Protein AF-A0A2I0PID1-F1 (afdb_monomer)

pLDDT: mean 77.81, std 22.77, range [26.8, 98.69]

Mean predicted aligned error: 14.33 Å

Nearest PDB structures (foldseek):
  3afg-assembly2_B  TM=6.123E-01  e=9.118E-02  Thermococcus kodakarensis
  2qfe-assembly1_A  TM=7.265E-01  e=3.211E-01  Homo sapiens
  8x8h-assembly4_D  TM=6.183E-01  e=1.233E-01  Lachnoclostridium phytofermentans ISDg
  3afg-assembly1_A  TM=5.762E-01  e=2.257E-01  Thermococcus kodakarensis
  1c28-assembly1_B  TM=4.460E-01  e=1.454E+00  Mus musculus

Foldseek 3Di:
DDDDDQDQDPPDPDDDDDDDDDDDDDDDDDDDDDDDDDDDDDDDDDDDDDDDPDPPPDPPDDAAFDWQDKAWQVRFKDKGQDAFAKKKKKKWFAAFKKKKKWKAQVPRDIDIAIATEHHTDIAMAMAGDHHGHIMMIGMHIPGTMMIIITHHHPFDEDEPFDKDKDWAFHKTTKYWDAFFKKKKFWPDAAQQAWFKFKAARSRHFQADPVRHGQGQPRHRHGRDRIDMTGRHHTHMIMITTHHRHPGDMIIMTIHHDDDDDPDPDPDPPDPDDDPDDDD

Solvent-accessible surface area (backbone atoms only — not comparable to full-atom values): 16883 Å² total; per-residue (Å²): 133,91,80,86,79,91,70,71,68,82,85,72,92,73,95,75,83,94,80,92,81,90,84,84,90,87,87,84,88,89,82,91,79,85,90,79,92,77,82,84,83,83,83,82,82,84,83,90,74,84,77,76,88,70,78,80,74,71,81,74,77,79,60,70,47,40,77,74,47,78,36,27,71,91,43,35,64,48,79,44,83,43,60,57,22,41,37,35,39,38,36,37,34,65,43,56,29,57,34,40,40,39,40,28,53,88,67,67,50,65,49,76,49,72,42,36,31,76,33,67,39,71,36,29,48,80,43,40,46,84,56,66,44,60,31,41,40,38,49,49,56,82,47,58,38,39,35,38,36,23,38,55,58,86,61,71,72,45,60,76,64,38,79,48,72,49,40,23,32,35,57,51,68,36,28,53,47,63,52,44,60,29,39,42,35,41,80,57,49,27,82,78,17,34,35,54,40,49,24,37,59,52,31,44,74,36,53,44,101,84,73,45,77,51,46,69,76,49,31,40,81,30,77,58,48,58,41,78,41,72,36,85,60,62,46,48,26,29,41,41,31,51,32,82,44,25,78,37,76,50,47,37,37,41,34,72,59,80,81,79,72,81,78,67,86,71,82,81,79,77,78,74,78,80,81,75,81,85,129

Sequence (279 aa):
MRNRIDRVFPFHANTVGMKCAYGILLLVVFLLACGCTGTPPEMPASVQTMPDIAATVSPAVPATGAVLAELSDVRPNATLALQPGTVLVSFRAEDAQKMTFGFTNGGDYAEMSEIEVTGPYAGTLAFGPPDAGGYQLNITGSGRWTATAALPDAAAHLAVPVNLSGSGTAVSPVFALEAGEYIFARNETGLSSPLYELRFANGSYLMDANNTCVQPCLGMDSAHSFTFIEIPESGEYFLSVLPRSSPHPWNVTISAVPVILPLGPGPVILQTPLVQPDT

Radius of gyration: 28.13 Å; Cα contacts (8 Å, |Δi|>4): 555; chains: 1; bounding box: 59×79×113 Å

Structure (mmCIF, N/CA/C/O backbone):
data_AF-A0A2I0PID1-F1
#
_entry.id   AF-A0A2I0PID1-F1
#
loop_
_atom_site.group_PDB
_atom_site.id
_atom_site.type_symbol
_atom_site.label_atom_id
_atom_site.label_alt_id
_atom_site.label_comp_id
_atom_site.label_asym_id
_atom_site.label_entity_id
_atom_site.label_seq_id
_atom_site.pdbx_PDB_ins_code
_atom_site.Cartn_x
_atom_site.Cartn_y
_atom_site.Cartn_z
_atom_site.occupancy
_atom_site.B_iso_or_equiv
_atom_site.auth_seq_id
_atom_site.auth_comp_id
_atom_site.auth_asym_id
_atom_site.auth_atom_id
_atom_site.pdbx_PDB_model_num
ATOM 1 N N . MET A 1 1 ? -26.370 -21.043 -3.704 1.00 32.16 1 MET A N 1
ATOM 2 C CA . MET A 1 1 ? -26.542 -20.656 -5.121 1.00 32.16 1 MET A CA 1
ATOM 3 C C . MET A 1 1 ? -25.901 -19.295 -5.308 1.00 32.16 1 MET A C 1
ATOM 5 O O . MET A 1 1 ? -26.213 -18.386 -4.557 1.00 32.16 1 MET A O 1
ATOM 9 N N . ARG A 1 2 ? -24.937 -19.248 -6.232 1.00 37.12 2 ARG A N 1
ATOM 10 C CA . ARG A 1 2 ? -24.194 -18.086 -6.737 1.00 37.12 2 ARG A CA 1
ATOM 11 C C . ARG A 1 2 ? -25.028 -16.804 -6.812 1.00 37.12 2 ARG A C 1
ATOM 13 O O . ARG A 1 2 ? -26.057 -16.822 -7.470 1.00 37.12 2 ARG A O 1
ATOM 20 N N . ASN A 1 3 ? -24.487 -15.708 -6.287 1.00 27.89 3 ASN A N 1
ATOM 21 C CA . ASN A 1 3 ? -24.606 -14.397 -6.918 1.00 27.89 3 ASN A CA 1
ATOM 22 C C . ASN A 1 3 ? -23.212 -13.765 -6.959 1.00 27.89 3 ASN A C 1
ATOM 24 O O . ASN A 1 3 ? -22.693 -13.311 -5.945 1.00 27.89 3 ASN A O 1
ATOM 28 N N . ARG A 1 4 ? -22.606 -13.824 -8.151 1.00 37.97 4 ARG A N 1
ATOM 29 C CA . ARG A 1 4 ? -21.505 -12.954 -8.566 1.00 37.97 4 ARG A CA 1
ATOM 30 C C . ARG A 1 4 ? -22.025 -11.522 -8.592 1.00 37.97 4 ARG A C 1
ATOM 32 O O . ARG A 1 4 ? -23.115 -11.294 -9.114 1.00 37.97 4 ARG A O 1
ATOM 39 N N . ILE A 1 5 ? -21.234 -10.585 -8.093 1.00 31.62 5 ILE A N 1
ATOM 40 C CA . ILE A 1 5 ? -21.372 -9.176 -8.445 1.00 31.62 5 ILE A CA 1
ATOM 41 C C . ILE A 1 5 ? -20.011 -8.745 -8.979 1.00 31.62 5 ILE A C 1
ATOM 43 O O . ILE A 1 5 ? -19.080 -8.507 -8.217 1.00 31.62 5 ILE A O 1
ATOM 47 N N . ASP A 1 6 ? -19.929 -8.703 -10.305 1.00 33.88 6 ASP A N 1
ATOM 48 C CA . ASP A 1 6 ? -18.858 -8.075 -11.066 1.00 33.88 6 ASP A CA 1
ATOM 49 C C . ASP A 1 6 ? -18.894 -6.567 -10.775 1.00 33.88 6 ASP A C 1
ATOM 51 O O . ASP A 1 6 ? -19.919 -5.917 -11.012 1.00 33.88 6 ASP A O 1
ATOM 55 N N . ARG A 1 7 ? -17.808 -5.989 -10.249 1.00 34.56 7 ARG A N 1
ATOM 56 C CA . ARG A 1 7 ? -17.610 -4.532 -10.247 1.00 34.56 7 ARG A CA 1
ATOM 57 C C . ARG A 1 7 ? -16.151 -4.178 -10.489 1.00 34.56 7 ARG A C 1
ATOM 59 O O . ARG A 1 7 ? -15.302 -4.320 -9.620 1.00 34.56 7 ARG A O 1
ATOM 66 N N . VAL A 1 8 ? -15.929 -3.636 -11.680 1.00 31.09 8 VAL A N 1
ATOM 67 C CA . VAL A 1 8 ? -14.803 -2.775 -12.034 1.00 31.09 8 VAL A CA 1
ATOM 68 C C . VAL A 1 8 ? -14.784 -1.588 -11.063 1.00 31.09 8 VAL A C 1
ATOM 70 O O . VAL A 1 8 ? -15.766 -0.846 -10.983 1.00 31.09 8 VAL A O 1
ATOM 73 N N . PHE A 1 9 ? -13.686 -1.400 -10.329 1.00 36.62 9 PHE A N 1
ATOM 74 C CA . PHE A 1 9 ? -13.464 -0.220 -9.490 1.00 36.62 9 PHE A CA 1
ATOM 75 C C . PHE A 1 9 ? -12.569 0.782 -10.231 1.00 36.62 9 PHE A C 1
ATOM 77 O O . PHE A 1 9 ? -11.361 0.574 -10.311 1.00 36.62 9 PHE A O 1
ATOM 84 N N . PRO A 1 10 ? -13.103 1.894 -10.762 1.00 31.70 10 PRO A N 1
ATOM 85 C CA . PRO A 1 10 ? -12.266 3.006 -11.173 1.00 31.70 10 PRO A CA 1
ATOM 86 C C . PRO A 1 10 ? -11.964 3.874 -9.946 1.00 31.70 10 PRO A C 1
ATOM 88 O O . PRO A 1 10 ? -12.753 4.748 -9.589 1.00 31.70 10 PRO A O 1
ATOM 91 N N . PHE A 1 11 ? -10.808 3.680 -9.311 1.00 36.31 11 PHE A N 1
ATOM 92 C CA . PHE A 1 11 ? -10.245 4.711 -8.436 1.00 36.31 11 PHE A CA 1
ATOM 93 C C . PHE A 1 11 ? -9.579 5.771 -9.322 1.00 36.31 11 PHE A C 1
ATOM 95 O O . PHE A 1 11 ? -8.402 5.703 -9.658 1.00 36.31 11 PHE A O 1
ATOM 102 N N . HIS A 1 12 ? -10.371 6.742 -9.779 1.00 30.92 12 HIS A N 1
ATOM 103 C CA . HIS A 1 12 ? -9.839 8.019 -10.245 1.00 30.92 12 HIS A CA 1
ATOM 104 C C . HIS A 1 12 ? -9.644 8.910 -9.019 1.00 30.92 12 HIS A C 1
ATOM 106 O O . HIS A 1 12 ? -10.595 9.506 -8.515 1.00 30.92 12 HIS A O 1
ATOM 112 N N . ALA A 1 13 ? -8.405 9.036 -8.553 1.00 34.59 13 ALA A N 1
ATOM 113 C CA . ALA A 1 13 ? -8.020 10.176 -7.739 1.00 34.59 13 ALA A CA 1
ATOM 114 C C . ALA A 1 13 ? -7.984 11.413 -8.649 1.00 34.59 13 ALA A C 1
ATOM 116 O O . ALA A 1 13 ? -6.983 11.668 -9.307 1.00 34.59 13 ALA A O 1
ATOM 117 N N . ASN A 1 14 ? -9.103 12.136 -8.746 1.00 29.38 14 ASN A N 1
ATOM 118 C CA . ASN A 1 14 ? -9.133 13.555 -9.107 1.00 29.38 14 ASN A CA 1
ATOM 119 C C . ASN A 1 14 ? -10.472 14.179 -8.690 1.00 29.38 14 ASN A C 1
ATOM 121 O O . ASN A 1 14 ? -11.516 13.978 -9.308 1.00 29.38 14 ASN A O 1
ATOM 125 N N . THR A 1 15 ? -10.420 14.963 -7.620 1.00 30.95 15 THR A N 1
ATOM 126 C CA . THR A 1 15 ? -11.522 15.745 -7.064 1.00 30.95 15 THR A CA 1
ATOM 127 C C . THR A 1 15 ? -11.709 17.030 -7.873 1.00 30.95 15 THR A C 1
ATOM 129 O O . THR A 1 15 ? -11.007 18.000 -7.624 1.00 30.95 15 THR A O 1
ATOM 132 N N . VAL A 1 16 ? -12.682 17.082 -8.793 1.00 33.09 16 VAL A N 1
ATOM 133 C CA . VAL A 1 16 ? -13.420 18.319 -9.134 1.00 33.09 16 VAL A CA 1
ATOM 134 C C . VAL A 1 16 ? -14.845 17.967 -9.597 1.00 33.09 16 VAL A C 1
ATOM 136 O O . VAL A 1 16 ? -15.035 17.397 -10.662 1.00 33.09 16 VAL A O 1
ATOM 139 N N . GLY A 1 17 ? -15.854 18.393 -8.828 1.00 26.80 17 GLY A N 1
ATOM 140 C CA . GLY A 1 17 ? -17.098 18.962 -9.372 1.00 26.80 17 GLY A CA 1
ATOM 141 C C . GLY A 1 17 ? -18.178 18.037 -9.956 1.00 26.80 17 GLY A C 1
ATOM 142 O O . GLY A 1 17 ? -18.249 17.794 -11.153 1.00 26.80 17 GLY A O 1
ATOM 143 N N . MET A 1 18 ? -19.140 17.691 -9.102 1.00 32.75 18 MET A N 1
ATOM 144 C CA . MET A 1 18 ? -20.504 17.232 -9.399 1.00 32.75 18 MET A CA 1
ATOM 145 C C . MET A 1 18 ? -21.215 17.993 -10.546 1.00 32.75 18 MET A C 1
ATOM 147 O O . MET A 1 18 ? -21.371 19.211 -10.450 1.00 32.75 18 MET A O 1
ATOM 151 N N . LYS A 1 19 ? -21.746 17.269 -11.555 1.00 27.86 19 LYS A N 1
ATOM 152 C CA . LYS A 1 19 ? -23.075 17.481 -12.191 1.00 27.86 19 LYS A CA 1
ATOM 153 C C . LYS A 1 19 ? -23.417 16.412 -13.249 1.00 27.86 19 LYS A C 1
ATOM 155 O O . LYS A 1 19 ? -22.689 16.200 -14.209 1.00 27.86 19 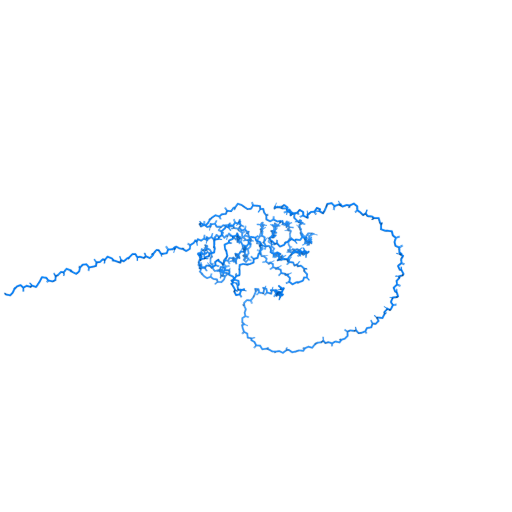LYS A O 1
ATOM 160 N N . CYS A 1 20 ? -24.582 15.792 -13.062 1.00 28.25 20 CYS A N 1
ATOM 161 C CA . CYS A 1 20 ? -25.295 14.939 -14.015 1.00 28.25 20 CYS A CA 1
ATOM 162 C C . CYS A 1 20 ? -25.722 15.705 -15.284 1.00 28.25 20 CYS A C 1
ATOM 164 O O . CYS A 1 20 ? -26.305 16.777 -15.138 1.00 28.25 20 CYS A O 1
ATOM 166 N N . ALA A 1 21 ? -25.547 15.111 -16.478 1.00 32.72 21 ALA A N 1
ATOM 167 C CA . ALA A 1 21 ? -26.532 15.077 -17.581 1.00 32.72 21 ALA A CA 1
ATOM 168 C C . ALA A 1 21 ? -25.996 14.356 -18.849 1.00 32.72 21 ALA A C 1
ATOM 170 O O . ALA A 1 21 ? -25.020 14.788 -19.444 1.00 32.72 21 ALA A O 1
ATOM 171 N N . TYR A 1 22 ? -26.689 13.271 -19.227 1.00 30.23 22 TYR A N 1
ATOM 172 C CA . TYR A 1 22 ? -27.108 12.797 -20.567 1.00 30.23 22 TYR A CA 1
ATOM 173 C C . TYR A 1 22 ? -26.336 13.106 -21.877 1.00 30.23 22 TYR A C 1
ATOM 175 O O . TYR A 1 22 ? -26.103 14.259 -22.222 1.00 30.23 22 TYR A O 1
ATOM 183 N N . GLY A 1 23 ? -26.224 12.057 -22.720 1.00 28.72 23 GLY A N 1
ATOM 184 C CA . GLY A 1 23 ? -26.192 12.117 -24.202 1.00 28.72 23 GLY A CA 1
ATOM 185 C C . GLY A 1 23 ? -25.205 11.117 -24.844 1.00 28.72 23 GLY A C 1
ATOM 186 O O . GLY A 1 23 ? -24.020 11.404 -24.870 1.00 28.72 23 GLY A O 1
ATOM 187 N N . ILE A 1 24 ? -25.567 9.857 -25.146 1.00 36.94 24 ILE A N 1
ATOM 188 C CA . ILE A 1 24 ? -26.250 9.313 -26.356 1.00 36.94 24 ILE A CA 1
ATOM 189 C C . ILE A 1 24 ? -25.345 9.130 -27.607 1.00 36.94 24 ILE A C 1
ATOM 191 O O . ILE A 1 24 ? -24.869 10.117 -28.151 1.00 36.94 24 ILE A O 1
ATOM 195 N N . LEU A 1 25 ? -25.308 7.869 -28.110 1.00 30.44 25 LEU A N 1
ATOM 196 C CA . LEU A 1 25 ? -25.001 7.378 -29.488 1.00 30.44 25 LEU A CA 1
ATOM 197 C C . LEU A 1 25 ? -23.563 7.629 -30.013 1.00 30.44 25 LEU A C 1
ATOM 199 O O . LEU A 1 25 ? -22.985 8.664 -29.751 1.00 30.44 25 LEU A O 1
ATOM 203 N N . LEU A 1 26 ? -22.884 6.791 -30.807 1.00 31.17 26 LEU A N 1
ATOM 204 C CA . LEU A 1 26 ? -23.263 5.856 -31.875 1.00 31.17 26 LEU A CA 1
ATOM 205 C C . LEU A 1 26 ? -21.944 5.173 -32.321 1.00 31.17 26 LEU A C 1
ATOM 207 O O . LEU A 1 26 ? -20.994 5.901 -32.584 1.00 31.17 26 LEU A O 1
ATOM 211 N N . LEU A 1 27 ? -21.869 3.843 -32.457 1.00 33.62 27 LEU A N 1
ATOM 212 C CA . LEU A 1 27 ? -21.353 3.186 -33.676 1.00 33.62 27 LEU A CA 1
ATOM 213 C C . LEU A 1 27 ? -21.479 1.657 -33.556 1.00 33.62 27 LEU A C 1
ATOM 215 O O . LEU A 1 27 ? -20.695 0.983 -32.895 1.00 33.62 27 LEU A O 1
ATOM 219 N N . VAL A 1 28 ? -22.491 1.125 -34.233 1.00 37.72 28 VAL A N 1
ATOM 220 C CA . VAL A 1 28 ? -22.547 -0.259 -34.711 1.00 37.72 28 VAL A CA 1
ATOM 221 C C . VAL A 1 28 ? -22.256 -0.198 -36.213 1.00 37.72 28 VAL A C 1
ATOM 223 O O . VAL A 1 28 ? -22.591 0.801 -36.850 1.00 37.72 28 VAL A O 1
ATOM 226 N N . VAL A 1 29 ? -21.740 -1.307 -36.754 1.00 37.16 29 VAL A N 1
ATOM 227 C CA . VAL A 1 29 ? -21.611 -1.692 -38.177 1.00 37.16 29 VAL A CA 1
ATOM 228 C C . VAL A 1 29 ? -20.180 -1.586 -38.727 1.00 37.16 29 VAL A C 1
ATOM 230 O O . VAL A 1 29 ? -19.510 -0.589 -38.501 1.00 37.16 29 VAL A O 1
ATOM 233 N N . PHE A 1 30 ? -19.799 -2.627 -39.494 1.00 33.09 30 PHE A N 1
ATOM 234 C CA . PHE A 1 30 ? -18.501 -3.022 -40.088 1.00 33.09 30 PHE A CA 1
ATOM 235 C C . PHE A 1 30 ? -17.767 -4.067 -39.215 1.00 33.09 30 PHE A C 1
ATOM 237 O O . PHE A 1 30 ? -17.242 -3.729 -38.171 1.00 33.09 30 PHE A O 1
ATOM 244 N N . LEU A 1 31 ? -17.713 -5.374 -39.516 1.00 44.00 31 LEU A N 1
ATOM 245 C CA . LEU A 1 31 ? -17.629 -6.072 -40.805 1.00 44.00 31 LEU A CA 1
ATOM 246 C C . LEU A 1 31 ? -18.168 -7.517 -40.710 1.00 44.00 31 LEU A C 1
ATOM 248 O O . LEU A 1 31 ? -17.717 -8.315 -39.894 1.00 44.00 31 LEU A O 1
ATOM 252 N N . LEU A 1 32 ? -19.085 -7.850 -41.619 1.00 45.16 32 LEU A N 1
ATOM 253 C CA . LEU A 1 32 ? -19.345 -9.202 -42.119 1.00 45.16 32 LEU A CA 1
ATOM 254 C C . LEU A 1 32 ? -18.317 -9.506 -43.218 1.00 45.16 32 LEU A C 1
ATOM 256 O O . LEU A 1 32 ? -18.292 -8.763 -44.196 1.00 45.16 32 LEU A O 1
ATOM 260 N N . ALA A 1 33 ? -17.545 -10.593 -43.105 1.00 37.56 33 ALA A N 1
ATOM 261 C CA . ALA A 1 33 ? -17.087 -11.390 -44.253 1.00 37.56 33 ALA A CA 1
ATOM 262 C C . ALA A 1 33 ? -16.364 -12.684 -43.825 1.00 37.56 33 ALA A C 1
ATOM 264 O O . ALA A 1 33 ? -15.448 -12.641 -43.013 1.00 37.56 33 ALA A O 1
ATOM 265 N N . CYS A 1 34 ? -16.741 -13.780 -44.500 1.00 42.19 34 CYS A N 1
ATOM 266 C CA . CYS A 1 34 ? -16.025 -15.053 -44.692 1.00 42.19 34 CYS A CA 1
ATOM 267 C C . CYS A 1 34 ? -15.849 -15.944 -43.440 1.00 42.19 34 CYS A C 1
ATOM 269 O O . CYS A 1 34 ? -15.183 -15.582 -42.488 1.00 42.19 34 CYS A O 1
ATOM 271 N N . GLY A 1 35 ? -16.409 -17.151 -43.338 1.00 34.00 35 GLY A N 1
ATOM 272 C CA . GLY A 1 35 ? -16.646 -18.156 -44.372 1.00 34.00 35 GLY A CA 1
ATOM 273 C C . GLY A 1 35 ? -15.484 -19.150 -44.390 1.00 34.00 35 GLY A C 1
ATOM 274 O O . GLY A 1 35 ? -14.518 -18.913 -45.101 1.00 34.00 35 GLY A O 1
ATOM 275 N N . CYS A 1 36 ? -15.587 -20.240 -43.621 1.00 40.62 36 CYS A N 1
ATOM 276 C CA . CYS A 1 36 ? -14.887 -21.508 -43.859 1.00 40.62 36 CYS A CA 1
ATOM 277 C C . CYS A 1 36 ? -15.624 -22.642 -43.129 1.00 40.62 36 CYS A C 1
ATOM 279 O O . CYS A 1 36 ? -15.564 -22.779 -41.910 1.00 40.62 36 CYS A O 1
ATOM 281 N N . THR A 1 37 ? -16.343 -23.446 -43.907 1.00 48.22 37 THR A N 1
ATOM 282 C CA . THR A 1 37 ? -16.849 -24.769 -43.538 1.00 48.22 37 THR A CA 1
ATOM 283 C C . THR A 1 37 ? -15.677 -25.751 -43.504 1.00 48.22 37 THR A C 1
ATOM 285 O O . THR A 1 37 ? -15.123 -26.071 -44.555 1.00 48.22 37 THR A O 1
ATOM 288 N N . GLY A 1 38 ? -15.295 -26.219 -42.316 1.00 46.12 38 GLY A N 1
ATOM 289 C CA . GLY A 1 38 ? -14.331 -27.304 -42.128 1.00 46.12 38 GLY A CA 1
ATOM 290 C C . GLY A 1 38 ? -15.031 -28.559 -41.612 1.00 46.12 38 GLY A C 1
ATOM 291 O O . GLY A 1 38 ? -15.590 -28.552 -40.519 1.00 46.12 38 GLY A O 1
ATOM 292 N N . THR A 1 39 ? -15.031 -29.611 -42.425 1.00 48.59 39 THR A N 1
ATOM 293 C CA . THR A 1 39 ? -15.576 -30.946 -42.142 1.00 48.59 39 THR A CA 1
ATOM 294 C C . THR A 1 39 ? -14.800 -31.624 -40.999 1.00 48.59 39 THR A C 1
ATOM 296 O O . THR A 1 39 ? -13.573 -31.509 -40.967 1.00 48.59 39 THR A O 1
ATOM 299 N N . PRO A 1 40 ? -15.465 -32.329 -40.063 1.00 52.78 40 PRO A N 1
ATOM 300 C CA . PRO A 1 40 ? -14.797 -32.953 -38.922 1.00 52.78 40 PRO A CA 1
ATOM 301 C C . PRO A 1 40 ? -13.996 -34.199 -39.344 1.00 52.78 40 PRO A C 1
ATOM 303 O O . PRO A 1 40 ? -14.504 -34.999 -40.133 1.00 52.78 40 PRO A O 1
ATOM 306 N N . PRO A 1 41 ? -12.774 -34.403 -38.819 1.00 57.88 41 PRO A N 1
ATOM 307 C CA . PRO A 1 41 ? -12.038 -35.637 -39.031 1.00 57.88 41 PRO A CA 1
ATOM 308 C C . PRO A 1 41 ? -12.576 -36.785 -38.167 1.00 57.88 41 PRO A C 1
ATOM 310 O O . PRO A 1 41 ? -13.010 -36.619 -37.027 1.00 57.88 41 PRO A O 1
ATOM 313 N N . GLU A 1 42 ? -12.523 -37.953 -38.788 1.00 44.09 42 GLU A N 1
ATOM 314 C CA . GLU A 1 42 ? -12.945 -39.282 -38.365 1.00 44.09 42 GLU A CA 1
ATOM 315 C C . GLU A 1 42 ? -12.214 -39.760 -37.092 1.00 44.09 42 GLU A C 1
ATOM 317 O O . GLU A 1 42 ? -10.999 -39.608 -36.954 1.00 44.09 42 GLU A O 1
ATOM 322 N N . MET A 1 43 ? -12.964 -40.344 -36.151 1.00 51.47 43 MET A N 1
ATOM 323 C CA . MET A 1 43 ? -12.437 -41.012 -34.954 1.00 51.47 43 MET A CA 1
ATOM 324 C C . MET A 1 43 ? -11.785 -42.356 -35.313 1.00 51.47 43 MET A C 1
ATOM 326 O O . MET A 1 43 ? -12.451 -43.198 -35.914 1.00 51.47 43 MET A O 1
ATOM 330 N N . PRO A 1 44 ? -10.579 -42.661 -34.809 1.00 53.22 44 PRO A N 1
ATOM 331 C CA . PRO A 1 44 ? -10.166 -44.032 -34.564 1.00 53.22 44 PRO A CA 1
ATOM 332 C C . PRO A 1 44 ? -10.569 -44.478 -33.152 1.00 53.22 44 PRO A C 1
ATOM 334 O O . PRO A 1 44 ? -10.344 -43.788 -32.156 1.00 53.22 44 PRO A O 1
ATOM 337 N N . ALA A 1 45 ? -11.166 -45.665 -33.073 1.00 40.34 45 ALA A N 1
ATOM 338 C CA . ALA A 1 45 ? -11.523 -46.320 -31.827 1.00 40.34 45 ALA A CA 1
ATOM 339 C C . ALA A 1 45 ? -10.311 -46.983 -31.143 1.00 40.34 45 ALA A C 1
ATOM 341 O O . ALA A 1 45 ? -9.564 -47.726 -31.770 1.00 40.34 45 ALA A O 1
ATOM 342 N N . SER A 1 46 ? -10.252 -46.771 -29.824 1.00 43.06 46 SER A N 1
ATOM 343 C CA . SER A 1 46 ? -9.808 -47.675 -28.749 1.00 43.06 46 SER A CA 1
ATOM 344 C C . SER A 1 46 ? -8.358 -48.180 -28.704 1.00 43.06 46 SER A C 1
ATOM 346 O O . SER 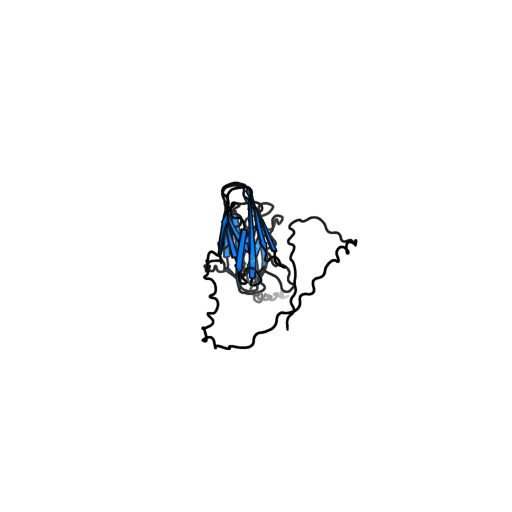A 1 46 ? -7.994 -49.091 -29.436 1.00 43.06 46 SER A O 1
ATOM 348 N N . VAL A 1 47 ? -7.622 -47.734 -27.674 1.00 39.75 47 VAL A N 1
ATOM 349 C CA . VAL A 1 47 ? -7.045 -48.624 -26.642 1.00 39.75 47 VAL A CA 1
ATOM 350 C C . VAL A 1 47 ? -7.106 -47.886 -25.296 1.00 39.75 47 VAL A C 1
ATOM 352 O O . VAL A 1 47 ? -6.412 -46.892 -25.093 1.00 39.75 47 VAL A O 1
ATOM 355 N N . GLN A 1 48 ? -7.949 -48.350 -24.369 1.00 44.09 48 GLN A N 1
ATOM 356 C CA . GLN A 1 48 ? -7.857 -47.963 -22.959 1.00 44.09 48 GLN A CA 1
ATOM 357 C C . GLN A 1 48 ? -6.748 -48.785 -22.299 1.00 44.09 48 GLN A C 1
ATOM 359 O O . GLN A 1 48 ? -6.940 -49.961 -21.998 1.00 44.09 48 GLN A O 1
ATOM 364 N N . THR A 1 49 ? -5.606 -48.151 -22.046 1.00 40.22 49 THR A N 1
ATOM 365 C CA . THR A 1 49 ? -4.631 -48.632 -21.064 1.00 40.22 49 THR A CA 1
ATOM 366 C C . THR A 1 49 ? -4.791 -47.769 -19.822 1.00 40.22 49 THR A C 1
ATOM 368 O O . THR A 1 49 ? -4.637 -46.552 -19.881 1.00 40.22 49 THR A O 1
ATOM 371 N N . MET A 1 50 ? -5.172 -48.408 -18.720 1.00 52.00 50 MET A N 1
ATOM 372 C CA . MET A 1 50 ? -5.369 -47.806 -17.405 1.00 52.00 50 MET A CA 1
ATOM 373 C C . MET A 1 50 ? -4.079 -47.098 -16.950 1.00 52.00 50 MET A C 1
ATOM 375 O O . MET A 1 50 ? -3.058 -47.776 -16.815 1.00 52.00 50 MET A O 1
ATOM 379 N N . PRO A 1 51 ? -4.075 -45.771 -16.726 1.00 47.66 51 PRO A N 1
ATOM 380 C CA . PRO A 1 51 ? -2.980 -45.121 -16.030 1.00 47.66 51 PRO A CA 1
ATOM 381 C C . PR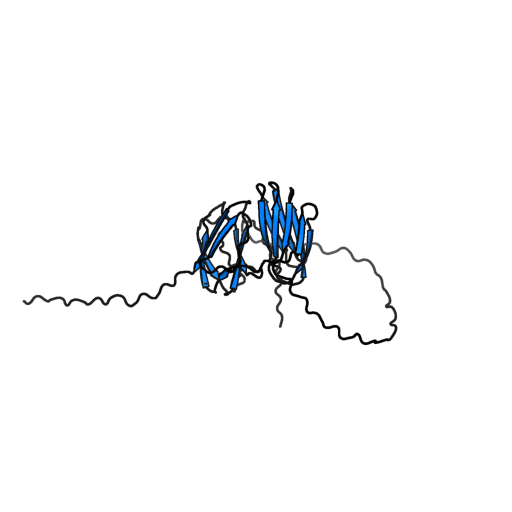O A 1 51 ? -3.079 -45.464 -14.547 1.00 47.66 51 PRO A C 1
ATOM 383 O O . PRO A 1 51 ? -4.145 -45.367 -13.937 1.00 47.66 51 PRO A O 1
ATOM 386 N N . ASP A 1 52 ? -1.940 -45.872 -14.008 1.00 46.22 52 ASP A N 1
ATOM 387 C CA . ASP A 1 52 ? -1.660 -45.997 -12.587 1.00 46.22 52 ASP A CA 1
ATOM 388 C C . ASP A 1 52 ? -2.181 -44.765 -11.828 1.00 46.22 52 ASP A C 1
ATOM 390 O O . ASP A 1 52 ? -2.073 -43.634 -12.316 1.00 46.22 52 ASP A O 1
ATOM 394 N N . ILE A 1 53 ? -2.763 -44.976 -10.646 1.00 47.28 53 ILE A N 1
ATOM 395 C CA . ILE A 1 53 ? -3.279 -43.905 -9.788 1.00 47.28 53 ILE A CA 1
ATOM 396 C C . ILE A 1 53 ? -2.070 -43.118 -9.270 1.00 47.28 53 ILE A C 1
ATOM 398 O O . ILE A 1 53 ? -1.535 -43.382 -8.196 1.00 47.28 53 ILE A O 1
ATOM 402 N N . ALA A 1 54 ? -1.616 -42.146 -10.058 1.00 46.16 54 ALA A N 1
ATOM 403 C CA . ALA A 1 54 ? -0.688 -41.132 -9.607 1.00 46.16 54 ALA A CA 1
ATOM 404 C C . ALA A 1 54 ? -1.428 -40.286 -8.570 1.00 46.16 54 ALA A C 1
ATOM 406 O O . ALA A 1 54 ? -2.398 -39.592 -8.888 1.00 46.16 54 ALA A O 1
ATOM 407 N N . ALA A 1 55 ? -0.984 -40.396 -7.318 1.00 42.59 55 ALA A N 1
ATOM 408 C CA . ALA A 1 55 ? -1.418 -39.544 -6.227 1.00 42.59 55 ALA A CA 1
ATOM 409 C C . ALA A 1 55 ? -1.459 -38.092 -6.716 1.00 42.59 55 ALA A C 1
ATOM 411 O O . ALA A 1 55 ? -0.443 -37.534 -7.136 1.00 42.59 55 ALA A O 1
ATOM 412 N N . THR A 1 56 ? -2.648 -37.495 -6.699 1.00 34.56 56 THR A N 1
ATOM 413 C CA . THR A 1 56 ? -2.816 -36.071 -6.954 1.00 34.56 56 THR A CA 1
ATOM 414 C C . THR A 1 56 ? -2.103 -35.343 -5.823 1.00 34.56 56 THR A C 1
ATOM 416 O O . THR A 1 56 ? -2.628 -35.210 -4.720 1.00 34.56 56 THR A O 1
ATOM 419 N N . VAL A 1 57 ? -0.860 -34.940 -6.079 1.00 35.78 57 VAL A N 1
ATOM 420 C CA . VAL A 1 57 ? -0.141 -33.972 -5.258 1.00 35.78 57 VAL A CA 1
ATOM 421 C C . VAL A 1 57 ? -1.011 -32.724 -5.241 1.00 35.78 57 VAL A C 1
ATOM 423 O O . VAL A 1 57 ? -1.162 -32.046 -6.256 1.00 35.78 57 VAL A O 1
ATOM 426 N N . SER A 1 58 ? -1.646 -32.472 -4.097 1.00 40.69 58 SER A N 1
ATOM 427 C CA . SER A 1 58 ? -2.261 -31.182 -3.807 1.00 40.69 58 SER A CA 1
ATOM 428 C C . SER A 1 58 ? -1.229 -30.101 -4.137 1.00 40.69 58 SER A C 1
ATOM 430 O O . SER A 1 58 ? -0.082 -30.250 -3.700 1.00 40.69 58 SER A O 1
ATOM 432 N N . PRO A 1 59 ? -1.567 -29.048 -4.904 1.00 42.09 59 PRO A N 1
ATOM 433 C CA . PRO A 1 59 ? -0.629 -27.963 -5.143 1.00 42.09 59 PRO A CA 1
ATOM 434 C C . PRO A 1 59 ? -0.181 -27.428 -3.783 1.00 42.09 59 PRO A C 1
ATOM 436 O O . PRO A 1 59 ? -1.010 -27.048 -2.953 1.00 42.09 59 PRO A O 1
ATOM 439 N N . ALA A 1 60 ? 1.124 -27.507 -3.520 1.00 49.06 60 ALA A N 1
ATOM 440 C CA . ALA A 1 60 ? 1.701 -26.985 -2.296 1.00 49.06 60 ALA A CA 1
ATOM 441 C C . ALA A 1 60 ? 1.377 -25.489 -2.233 1.00 49.06 60 ALA A C 1
ATOM 443 O O . ALA A 1 60 ? 1.647 -24.758 -3.188 1.00 49.06 60 ALA A O 1
ATOM 444 N N . VAL A 1 61 ? 0.766 -25.051 -1.131 1.00 58.09 61 VAL A N 1
ATOM 445 C CA . VAL A 1 61 ? 0.597 -23.624 -0.852 1.00 58.09 61 VAL A CA 1
ATOM 446 C C . VAL A 1 61 ? 1.996 -23.002 -0.899 1.00 58.09 61 VAL A C 1
ATOM 448 O O . VAL A 1 61 ? 2.899 -23.535 -0.244 1.00 58.09 61 VAL A O 1
ATOM 451 N N . PRO A 1 62 ? 2.221 -21.954 -1.709 1.00 61.28 62 PRO A N 1
ATOM 452 C CA . PRO A 1 62 ? 3.538 -21.349 -1.817 1.00 61.28 62 PRO A CA 1
ATOM 453 C C . PRO A 1 62 ? 4.003 -20.874 -0.440 1.00 61.28 62 PRO A C 1
ATOM 455 O O . PRO A 1 62 ? 3.218 -20.341 0.346 1.00 61.28 62 PRO A O 1
ATOM 458 N N . ALA A 1 63 ? 5.278 -21.123 -0.141 1.00 70.50 63 ALA A N 1
ATOM 459 C CA . ALA A 1 63 ? 5.863 -20.759 1.138 1.00 70.50 63 ALA A CA 1
ATOM 460 C C . ALA A 1 63 ? 5.766 -19.243 1.351 1.00 70.50 63 ALA A C 1
ATOM 462 O O . ALA A 1 63 ? 5.991 -18.450 0.436 1.00 70.50 63 ALA A O 1
ATOM 463 N N . THR A 1 64 ? 5.433 -18.849 2.572 1.00 75.69 64 THR A N 1
ATOM 464 C CA . THR A 1 64 ? 5.463 -17.461 3.026 1.00 75.69 64 THR A CA 1
ATOM 465 C C . THR A 1 64 ? 6.832 -16.834 2.714 1.00 75.69 64 THR A C 1
ATOM 467 O O . THR A 1 64 ? 7.850 -17.520 2.826 1.00 75.69 64 THR A O 1
ATOM 470 N N . GLY A 1 65 ? 6.869 -15.580 2.256 1.00 79.94 65 GLY A N 1
ATOM 471 C CA . GLY A 1 65 ? 8.116 -14.925 1.831 1.00 79.94 65 GLY A CA 1
ATOM 472 C C . GLY A 1 65 ? 8.676 -15.359 0.468 1.00 79.94 65 GLY A C 1
ATOM 473 O O . GLY A 1 65 ? 9.748 -14.903 0.067 1.00 79.94 65 GLY A O 1
ATOM 474 N N . ALA A 1 66 ? 8.003 -16.252 -0.270 1.00 90.19 66 ALA A N 1
ATOM 475 C CA . ALA A 1 66 ? 8.498 -16.705 -1.568 1.00 90.19 66 ALA A CA 1
ATOM 476 C C . ALA A 1 66 ? 8.586 -15.550 -2.577 1.00 90.19 66 ALA A C 1
ATOM 478 O O . ALA A 1 66 ? 7.600 -14.857 -2.842 1.00 90.19 66 ALA A O 1
ATOM 479 N N . VAL A 1 67 ? 9.764 -15.397 -3.186 1.00 95.69 67 VAL A N 1
ATOM 480 C CA . VAL A 1 67 ? 9.980 -14.491 -4.318 1.00 95.69 67 VAL A CA 1
ATOM 481 C C . VAL A 1 67 ? 9.259 -15.044 -5.544 1.00 95.69 67 VAL A C 1
ATOM 483 O O . VAL A 1 67 ? 9.499 -16.174 -5.966 1.00 95.69 67 VAL A O 1
ATOM 486 N N . LEU A 1 68 ? 8.376 -14.230 -6.115 1.00 96.88 68 LEU A N 1
ATOM 487 C CA . LEU A 1 68 ? 7.536 -14.576 -7.259 1.00 96.88 68 LEU A CA 1
ATOM 488 C C . LEU A 1 68 ? 8.127 -14.060 -8.573 1.00 96.88 68 LEU A C 1
ATOM 490 O O . LEU A 1 68 ? 8.023 -14.729 -9.599 1.00 96.88 68 LEU A O 1
ATOM 494 N N . ALA A 1 69 ? 8.735 -12.872 -8.548 1.00 97.62 69 ALA A N 1
ATOM 495 C CA . ALA A 1 69 ? 9.405 -12.285 -9.701 1.00 97.62 69 ALA A CA 1
ATOM 496 C C . ALA A 1 69 ? 10.424 -11.218 -9.295 1.00 97.62 69 ALA A C 1
ATOM 498 O O . ALA A 1 69 ? 10.254 -10.517 -8.298 1.00 97.62 69 ALA A O 1
ATOM 499 N N . GLU A 1 70 ? 11.433 -11.046 -10.144 1.00 98.19 70 GLU A N 1
ATOM 500 C CA . GLU A 1 70 ? 12.352 -9.911 -10.123 1.00 98.19 70 GLU A CA 1
ATOM 501 C C . GLU A 1 70 ? 12.136 -9.073 -11.382 1.00 98.19 70 GLU A C 1
ATOM 503 O O . GLU A 1 70 ? 12.087 -9.600 -12.497 1.00 98.19 70 GLU A O 1
ATOM 508 N N . LEU A 1 71 ? 12.013 -7.764 -11.200 1.00 98.62 71 LEU A N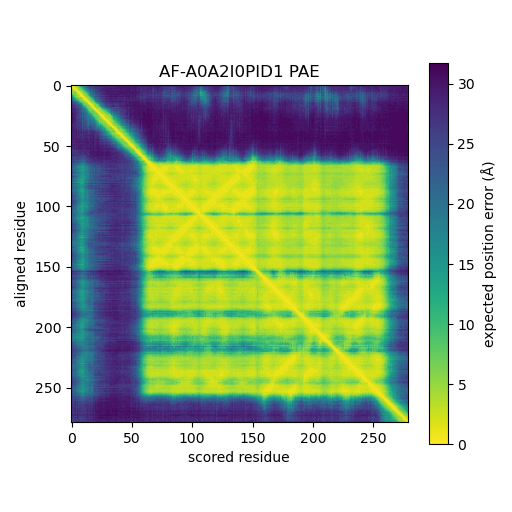 1
ATOM 509 C CA . LEU A 1 71 ? 11.771 -6.788 -12.249 1.00 98.62 71 LEU A CA 1
ATOM 510 C C . LEU A 1 71 ? 12.854 -5.710 -12.205 1.00 98.62 71 LEU A C 1
ATOM 512 O O . LEU A 1 71 ? 13.504 -5.475 -11.184 1.00 98.62 71 LEU A O 1
ATOM 516 N N . SER A 1 72 ? 13.043 -5.037 -13.329 1.00 98.44 72 SER A N 1
ATOM 517 C CA . SER A 1 72 ? 13.911 -3.866 -13.422 1.00 98.44 72 SER A CA 1
ATOM 518 C C . SER A 1 72 ? 13.491 -2.981 -14.584 1.00 98.44 72 SER A C 1
ATOM 520 O O . SER A 1 72 ? 12.667 -3.374 -15.410 1.00 98.44 72 SER A O 1
ATOM 522 N N . ASP A 1 73 ? 14.121 -1.821 -14.705 1.00 97.81 73 ASP A N 1
ATOM 523 C CA . ASP A 1 73 ? 13.938 -0.894 -15.824 1.00 97.81 73 ASP A CA 1
ATOM 524 C C . ASP A 1 73 ? 14.110 -1.548 -17.214 1.00 97.81 73 ASP A C 1
ATOM 526 O O . ASP A 1 73 ? 13.461 -1.146 -18.176 1.00 97.81 73 ASP A O 1
ATOM 530 N N . VAL A 1 74 ? 14.926 -2.605 -17.322 1.00 97.94 74 VAL A N 1
ATOM 531 C CA . VAL A 1 74 ? 15.107 -3.389 -18.563 1.00 97.94 74 VAL A CA 1
ATOM 532 C C . VAL A 1 74 ? 14.182 -4.606 -18.687 1.00 97.94 74 VAL A C 1
ATOM 534 O O . VAL A 1 74 ? 14.032 -5.158 -19.777 1.00 97.94 74 VAL A O 1
ATOM 537 N N . ARG A 1 75 ? 13.561 -5.050 -17.589 1.00 98.00 75 ARG A N 1
ATOM 538 C CA . ARG A 1 75 ? 12.577 -6.146 -17.544 1.00 98.00 75 ARG A CA 1
ATOM 539 C C . ARG A 1 75 ? 11.366 -5.698 -16.715 1.00 98.00 75 ARG A C 1
ATOM 541 O O . ARG A 1 75 ? 11.206 -6.152 -15.582 1.00 98.00 75 ARG A O 1
ATOM 548 N N . PRO A 1 76 ? 10.531 -4.796 -17.264 1.00 98.06 76 PRO A N 1
ATOM 549 C CA . PRO A 1 76 ? 9.527 -4.086 -16.475 1.00 98.06 76 PRO A CA 1
ATOM 550 C C . PRO A 1 76 ? 8.244 -4.875 -16.206 1.00 98.06 76 PRO A C 1
ATOM 552 O O . PRO A 1 76 ? 7.391 -4.416 -15.452 1.00 98.06 76 PRO A O 1
ATOM 555 N N . ASN A 1 77 ? 8.088 -6.046 -16.829 1.00 98.19 77 ASN A N 1
ATOM 556 C CA . ASN A 1 77 ? 6.851 -6.818 -16.813 1.00 98.19 77 ASN A CA 1
ATOM 557 C C . ASN A 1 77 ? 7.074 -8.217 -16.236 1.00 98.19 77 ASN A C 1
ATOM 559 O O . ASN A 1 77 ? 8.045 -8.885 -16.594 1.00 98.19 77 ASN A O 1
ATOM 563 N N . ALA A 1 78 ? 6.122 -8.692 -15.439 1.00 98.06 78 ALA A N 1
ATOM 564 C CA . ALA A 1 78 ? 6.042 -10.072 -14.977 1.00 98.06 78 ALA A CA 1
ATOM 565 C C . ALA A 1 78 ? 4.601 -10.590 -15.067 1.00 98.06 78 ALA A C 1
ATOM 567 O O . ALA A 1 78 ? 3.644 -9.837 -14.906 1.00 98.06 78 ALA A O 1
ATOM 568 N N . THR A 1 79 ? 4.445 -11.891 -15.314 1.00 97.81 79 THR A N 1
ATOM 569 C CA . THR A 1 79 ? 3.163 -12.592 -15.157 1.00 97.81 79 THR A CA 1
ATOM 570 C C . THR A 1 79 ? 3.270 -13.522 -13.959 1.00 97.81 79 THR A C 1
ATOM 572 O O . THR A 1 79 ? 4.165 -14.362 -13.911 1.00 97.81 79 THR A O 1
ATOM 575 N N . LEU A 1 80 ? 2.372 -13.358 -12.995 1.00 97.19 80 LEU A N 1
ATOM 576 C CA . LEU A 1 80 ? 2.362 -14.065 -11.722 1.00 97.19 80 LEU A CA 1
ATOM 577 C C . LEU A 1 80 ? 1.133 -14.972 -11.661 1.00 97.19 80 LEU A C 1
ATOM 579 O O . LEU A 1 80 ? 0.017 -14.510 -11.883 1.00 97.19 80 LEU A O 1
ATOM 583 N N . ALA A 1 81 ? 1.323 -16.251 -11.345 1.00 96.25 81 ALA A N 1
ATOM 584 C CA . ALA A 1 81 ? 0.220 -17.149 -11.017 1.00 96.25 81 ALA A CA 1
ATOM 585 C C . ALA A 1 81 ? -0.047 -17.062 -9.511 1.00 96.25 81 ALA A C 1
ATOM 587 O O . ALA A 1 81 ? 0.789 -17.482 -8.711 1.00 96.25 81 ALA A O 1
ATOM 588 N N . LEU A 1 82 ? -1.185 -16.489 -9.129 1.00 95.62 82 LEU A N 1
ATOM 589 C CA . LEU A 1 82 ? -1.486 -16.124 -7.746 1.00 95.62 82 LEU A CA 1
ATOM 590 C C . LEU A 1 82 ? -2.750 -16.811 -7.243 1.00 95.62 82 LEU A C 1
ATOM 592 O O . LEU A 1 82 ? -3.643 -17.158 -8.016 1.00 95.62 82 LEU A O 1
ATOM 596 N N . GLN A 1 83 ? -2.803 -16.992 -5.928 1.00 94.06 83 GLN A N 1
ATOM 597 C CA . GLN A 1 83 ? -4.027 -17.254 -5.171 1.00 94.06 83 GLN A CA 1
ATOM 598 C C . GLN A 1 83 ? -4.533 -15.931 -4.571 1.00 94.06 83 GLN A C 1
ATOM 600 O O . GLN A 1 83 ? -3.756 -14.971 -4.529 1.00 94.06 83 GLN A O 1
ATOM 605 N N . PRO A 1 84 ? -5.789 -15.869 -4.086 1.00 92.75 84 PRO A N 1
ATOM 606 C CA . PRO A 1 84 ? -6.252 -14.729 -3.309 1.00 92.75 84 PRO A CA 1
ATOM 607 C C . PRO A 1 84 ? -5.332 -14.463 -2.116 1.00 92.75 84 PRO A C 1
ATOM 609 O O . PRO A 1 84 ? -4.913 -15.408 -1.442 1.00 92.75 84 PRO A O 1
ATOM 612 N N . GLY A 1 85 ? -5.010 -13.201 -1.852 1.00 93.44 85 GLY A N 1
ATOM 613 C CA . GLY A 1 85 ? -4.081 -12.843 -0.783 1.00 93.44 85 GLY A CA 1
ATOM 614 C C . GLY A 1 85 ? -3.382 -11.513 -1.026 1.00 93.44 85 GLY A C 1
ATOM 615 O O . GLY A 1 85 ? -3.822 -10.709 -1.837 1.00 93.44 85 GLY A O 1
ATOM 616 N N . THR A 1 86 ? -2.263 -11.305 -0.336 1.00 94.88 86 THR A N 1
ATOM 617 C CA . THR A 1 86 ? -1.416 -10.117 -0.503 1.00 94.88 86 THR A CA 1
ATOM 618 C C . THR A 1 86 ? -0.163 -10.463 -1.300 1.00 94.88 86 THR A C 1
ATOM 620 O O . THR A 1 86 ? 0.472 -11.491 -1.062 1.00 94.88 86 THR A O 1
ATOM 623 N N . VAL A 1 87 ? 0.233 -9.571 -2.203 1.00 96.50 87 VAL A N 1
ATOM 624 C CA . VAL A 1 87 ? 1.554 -9.551 -2.838 1.00 96.50 87 VAL A CA 1
ATOM 625 C C . VAL A 1 87 ? 2.243 -8.247 -2.467 1.00 96.50 87 VAL A C 1
ATOM 627 O O . VAL A 1 87 ? 1.667 -7.171 -2.623 1.00 96.50 87 VAL A O 1
ATOM 630 N N . LEU A 1 88 ? 3.485 -8.339 -1.998 1.00 97.00 88 LEU A N 1
ATOM 631 C CA . LEU A 1 88 ? 4.332 -7.184 -1.731 1.00 97.00 88 LEU A CA 1
ATOM 632 C C . LEU A 1 88 ? 5.281 -6.965 -2.907 1.00 97.00 88 LEU A C 1
ATOM 634 O O . LEU A 1 88 ? 5.981 -7.883 -3.334 1.00 97.00 88 LEU A O 1
ATOM 638 N N . VAL A 1 89 ? 5.319 -5.739 -3.419 1.00 98.19 89 VAL A N 1
ATOM 639 C CA . VAL A 1 89 ? 6.265 -5.296 -4.444 1.00 98.19 89 VAL A CA 1
ATOM 640 C C . VAL A 1 89 ? 7.248 -4.342 -3.791 1.00 98.19 89 VAL A C 1
ATOM 642 O O . VAL A 1 89 ? 6.964 -3.157 -3.625 1.00 98.19 89 VAL A O 1
ATOM 645 N N . SER A 1 90 ? 8.405 -4.869 -3.409 1.00 98.12 90 SER A N 1
ATOM 646 C CA . SER A 1 90 ? 9.519 -4.073 -2.895 1.00 98.12 90 SER A CA 1
ATOM 647 C C . SER A 1 90 ? 10.345 -3.554 -4.059 1.00 98.12 90 SER A C 1
ATOM 649 O O . SER A 1 90 ? 10.676 -4.316 -4.961 1.00 98.12 90 SER A O 1
ATOM 651 N N . PHE A 1 91 ? 10.696 -2.275 -4.061 1.00 98.38 91 PHE A N 1
ATOM 652 C CA . PHE A 1 91 ? 11.445 -1.654 -5.148 1.00 98.38 91 PHE A CA 1
ATOM 653 C C . PHE A 1 91 ? 12.553 -0.747 -4.625 1.00 98.38 91 PHE A C 1
ATOM 655 O O . PHE A 1 91 ? 12.525 -0.283 -3.485 1.00 98.38 91 PHE A O 1
ATOM 662 N N . ARG A 1 92 ? 13.533 -0.479 -5.485 1.00 98.38 92 ARG A N 1
ATOM 663 C CA . ARG A 1 92 ? 14.601 0.491 -5.269 1.00 98.38 92 ARG A CA 1
ATOM 664 C C . ARG A 1 92 ? 14.742 1.362 -6.508 1.00 98.38 92 ARG A C 1
ATOM 666 O O . ARG A 1 92 ? 14.975 0.843 -7.592 1.00 98.38 92 ARG A O 1
ATOM 673 N N . ALA A 1 93 ? 14.638 2.668 -6.321 1.00 98.06 93 ALA A N 1
ATOM 674 C CA . ALA A 1 93 ? 14.931 3.698 -7.309 1.00 98.06 93 ALA A CA 1
ATOM 675 C C . ALA A 1 93 ? 16.302 4.316 -7.004 1.00 98.06 93 ALA A C 1
ATOM 677 O O . ALA A 1 93 ? 16.601 4.608 -5.842 1.00 98.06 93 ALA A O 1
ATOM 678 N N . GLU A 1 94 ? 17.136 4.503 -8.028 1.00 98.06 94 GLU A N 1
ATOM 679 C CA . GLU A 1 94 ? 18.477 5.087 -7.854 1.00 98.06 94 GLU A CA 1
ATOM 680 C C . GLU A 1 94 ? 18.458 6.617 -7.866 1.00 98.06 94 GLU A C 1
ATOM 682 O O . GLU A 1 94 ? 19.222 7.239 -7.137 1.00 98.06 94 GLU A O 1
ATOM 687 N N . ASP A 1 95 ? 17.535 7.213 -8.619 1.00 96.88 95 ASP A N 1
ATOM 688 C CA . ASP A 1 95 ? 17.423 8.658 -8.813 1.00 96.88 95 ASP A CA 1
ATOM 689 C C . ASP A 1 95 ? 15.983 9.142 -8.630 1.00 96.88 95 ASP A C 1
ATOM 691 O O . ASP A 1 95 ? 15.039 8.346 -8.559 1.00 96.88 95 ASP A O 1
ATOM 695 N N . ALA A 1 96 ? 15.821 10.468 -8.605 1.00 97.81 96 ALA A N 1
ATOM 696 C CA . ALA A 1 96 ? 14.515 11.104 -8.656 1.00 97.81 96 ALA A CA 1
ATOM 697 C C . ALA A 1 96 ? 13.780 10.721 -9.949 1.00 97.81 96 ALA A C 1
ATOM 699 O O . ALA A 1 96 ? 14.310 10.877 -11.052 1.00 97.81 96 ALA A O 1
ATOM 700 N N . GLN A 1 97 ? 12.566 10.203 -9.814 1.00 97.56 97 GLN A N 1
ATOM 701 C CA . GLN A 1 97 ? 11.761 9.739 -10.933 1.00 97.56 97 GLN A CA 1
ATOM 702 C C . GLN A 1 97 ? 10.306 9.566 -10.528 1.00 97.56 97 GLN A C 1
ATOM 704 O O . GLN A 1 97 ? 9.978 9.290 -9.376 1.00 97.56 97 GLN A O 1
ATOM 709 N N . LYS A 1 98 ? 9.439 9.628 -11.525 1.00 97.06 98 LYS A N 1
ATOM 710 C CA . LYS A 1 98 ? 8.055 9.216 -11.382 1.00 97.06 98 LYS A CA 1
ATOM 711 C C . LYS A 1 98 ? 7.940 7.739 -11.740 1.00 97.06 98 LYS A C 1
ATOM 713 O O . LYS A 1 98 ? 8.395 7.351 -12.817 1.00 97.06 98 LYS A O 1
ATOM 718 N N . MET A 1 99 ? 7.358 6.928 -10.861 1.00 97.81 99 MET A N 1
ATOM 719 C CA . MET A 1 99 ? 7.142 5.499 -11.104 1.00 97.81 99 MET A CA 1
ATOM 720 C C . MET A 1 99 ? 5.654 5.161 -11.112 1.00 97.81 99 MET A C 1
ATOM 722 O O . MET A 1 99 ? 4.890 5.686 -10.307 1.00 97.81 99 MET A O 1
ATOM 726 N N . THR A 1 100 ? 5.245 4.268 -12.010 1.00 98.06 100 THR A N 1
ATOM 727 C CA . THR A 1 100 ? 3.880 3.723 -12.064 1.00 98.06 100 THR A CA 1
ATOM 728 C C . THR A 1 100 ? 3.929 2.212 -11.934 1.00 98.06 100 THR A C 1
ATOM 730 O O . THR A 1 100 ? 4.708 1.560 -12.625 1.00 98.06 100 THR A O 1
ATOM 733 N N . PHE A 1 101 ? 3.071 1.665 -11.083 1.00 98.25 101 PHE A N 1
ATOM 734 C CA . PHE A 1 101 ? 2.902 0.244 -10.827 1.00 98.25 101 PHE A CA 1
ATOM 735 C C . PHE A 1 101 ? 1.491 -0.132 -11.259 1.00 98.25 101 PHE A C 1
ATOM 737 O O . PHE A 1 101 ? 0.525 0.328 -10.658 1.00 98.25 101 PHE A O 1
ATOM 744 N N . GLY A 1 102 ? 1.370 -0.926 -12.314 1.00 98.00 102 GLY A N 1
ATOM 745 C CA . GLY A 1 102 ? 0.111 -1.497 -12.771 1.00 98.00 102 GLY A CA 1
ATOM 746 C C . GLY A 1 102 ? 0.038 -2.973 -12.411 1.00 98.00 102 GLY A C 1
ATOM 747 O O . GLY A 1 102 ? 0.965 -3.730 -12.705 1.00 98.00 102 GLY A O 1
ATOM 748 N N . PHE A 1 103 ? -1.068 -3.388 -11.806 1.00 98.00 103 PHE A N 1
ATOM 749 C CA . PHE A 1 103 ? -1.309 -4.765 -11.405 1.00 98.00 103 PHE A CA 1
ATOM 750 C C . PHE A 1 103 ? -2.719 -5.190 -11.823 1.00 98.00 103 PHE A C 1
ATOM 752 O O . PHE A 1 103 ? -3.710 -4.650 -11.341 1.00 98.00 103 PHE A O 1
ATOM 759 N N . THR A 1 104 ? -2.832 -6.119 -12.772 1.00 97.12 104 THR A N 1
ATOM 760 C CA . THR A 1 104 ? -4.120 -6.472 -13.397 1.00 97.12 104 THR A CA 1
ATOM 761 C C . THR A 1 104 ? -4.203 -7.950 -13.747 1.00 97.12 104 THR A C 1
ATOM 763 O O . THR A 1 104 ? -3.186 -8.571 -14.024 1.00 97.12 104 THR A O 1
ATOM 766 N N . ASN A 1 105 ? -5.404 -8.524 -13.798 1.00 95.75 105 ASN A N 1
ATOM 767 C CA . ASN A 1 105 ? -5.626 -9.871 -14.339 1.00 95.75 105 ASN A CA 1
ATOM 768 C C . ASN A 1 105 ? -6.102 -9.871 -15.807 1.00 95.75 105 ASN A C 1
ATOM 770 O O . ASN A 1 105 ? -6.476 -10.918 -16.332 1.00 95.75 105 ASN A O 1
ATOM 774 N N . GLY A 1 106 ? -6.125 -8.707 -16.472 1.00 87.88 106 GLY A N 1
ATOM 775 C CA . GLY A 1 106 ? -6.651 -8.550 -17.834 1.00 87.88 106 GLY A CA 1
ATOM 776 C C . GLY A 1 106 ? -8.173 -8.721 -17.958 1.00 87.88 106 GLY A C 1
ATOM 777 O O . GLY A 1 106 ? -8.697 -8.643 -19.068 1.00 87.88 106 GLY A O 1
ATOM 778 N N . GLY A 1 107 ? -8.866 -8.964 -16.843 1.00 88.81 107 GLY A N 1
ATOM 779 C CA . GLY A 1 107 ? -10.319 -8.973 -16.715 1.00 88.81 107 GLY A CA 1
ATOM 780 C C . GLY A 1 107 ? -10.781 -7.779 -15.884 1.00 88.81 107 GLY A C 1
ATOM 781 O O . GLY A 1 107 ? -10.430 -6.639 -16.178 1.00 88.81 107 GLY A O 1
ATOM 782 N N . ASP A 1 108 ? -11.552 -8.046 -14.831 1.00 87.50 108 ASP A N 1
ATOM 783 C CA . ASP A 1 108 ? -12.240 -6.999 -14.064 1.00 87.50 108 ASP A CA 1
ATOM 784 C C . ASP A 1 108 ? -11.403 -6.381 -12.932 1.00 87.50 108 ASP A C 1
ATOM 786 O O . ASP A 1 108 ? -11.849 -5.427 -12.292 1.00 87.50 108 ASP A O 1
ATOM 790 N N . TYR A 1 109 ? -10.197 -6.900 -12.676 1.00 91.81 109 TYR A N 1
ATOM 791 C CA . TYR A 1 109 ? -9.317 -6.386 -11.630 1.00 91.81 109 TYR A CA 1
ATOM 792 C C . TYR A 1 109 ? -8.130 -5.620 -12.223 1.00 91.81 109 TYR A C 1
ATOM 794 O O . TYR A 1 109 ? -7.351 -6.141 -13.032 1.00 91.81 109 TYR A O 1
ATOM 802 N N . ALA A 1 110 ? -7.976 -4.379 -11.769 1.00 94.31 110 ALA A N 1
ATOM 803 C CA . ALA A 1 110 ? -6.822 -3.536 -12.025 1.00 94.31 110 ALA A CA 1
ATOM 804 C C . ALA A 1 110 ? -6.595 -2.604 -10.829 1.00 94.31 110 ALA A C 1
ATOM 806 O O . ALA A 1 110 ? -7.508 -1.903 -10.398 1.00 94.31 110 ALA A O 1
ATOM 807 N N . GLU A 1 111 ? -5.369 -2.579 -10.326 1.00 93.56 111 GLU A N 1
ATOM 808 C CA . GLU A 1 111 ? -4.891 -1.643 -9.315 1.00 93.56 111 GLU A CA 1
ATOM 809 C C . GLU A 1 111 ? -3.687 -0.903 -9.906 1.00 93.56 111 GLU A C 1
ATOM 811 O O . GLU A 1 111 ? -2.831 -1.506 -10.564 1.00 93.56 111 GLU A O 1
ATOM 816 N N . MET A 1 112 ? -3.655 0.418 -9.743 1.00 94.50 112 MET A N 1
ATOM 817 C CA . MET A 1 112 ? -2.585 1.258 -10.270 1.00 94.50 112 MET A CA 1
ATOM 818 C C . MET A 1 112 ? -2.124 2.232 -9.198 1.00 94.50 112 MET A C 1
ATOM 820 O O . MET A 1 112 ? -2.931 2.991 -8.665 1.00 94.50 112 MET A O 1
ATOM 824 N N . SER A 1 113 ? -0.819 2.249 -8.952 1.00 94.12 113 SER A N 1
ATOM 825 C CA . SER A 1 113 ? -0.184 3.178 -8.023 1.00 94.12 113 SER A CA 1
ATOM 826 C C . SER A 1 113 ? 0.842 4.016 -8.762 1.00 94.12 113 SER A C 1
ATOM 828 O O . SER A 1 113 ? 1.664 3.498 -9.515 1.00 94.12 113 SER A O 1
ATOM 830 N N . GLU A 1 114 ? 0.805 5.318 -8.531 1.00 94.75 114 GLU A N 1
ATOM 831 C CA . GLU A 1 114 ? 1.758 6.272 -9.078 1.00 94.75 114 GLU A CA 1
ATOM 832 C C . GLU A 1 114 ? 2.483 6.948 -7.920 1.00 94.75 114 GLU A C 1
ATOM 834 O O . GLU A 1 114 ? 1.846 7.421 -6.980 1.00 94.75 114 GLU A O 1
ATOM 839 N N . ILE A 1 115 ? 3.812 6.971 -7.972 1.00 94.44 115 ILE A N 1
ATOM 840 C CA . ILE A 1 115 ? 4.644 7.531 -6.910 1.00 94.44 115 ILE A CA 1
ATOM 841 C C . ILE A 1 115 ? 5.672 8.492 -7.496 1.00 94.44 115 ILE A C 1
ATOM 843 O O . ILE A 1 115 ? 6.312 8.211 -8.512 1.00 94.44 115 ILE A O 1
ATOM 847 N N . GLU A 1 116 ? 5.857 9.621 -6.822 1.00 95.50 116 GLU A N 1
ATOM 848 C CA . GLU A 1 116 ? 6.958 10.537 -7.099 1.00 95.50 116 GLU A CA 1
ATOM 849 C C . GLU A 1 116 ? 8.123 10.194 -6.168 1.00 95.50 116 GLU A C 1
ATOM 851 O O . GLU A 1 116 ? 7.997 10.258 -4.945 1.00 95.50 116 GLU A O 1
ATOM 856 N N . VAL A 1 117 ? 9.269 9.831 -6.727 1.00 96.88 117 VAL A N 1
ATOM 857 C CA . VAL A 1 117 ? 10.507 9.589 -5.987 1.00 96.88 117 VAL A CA 1
ATOM 858 C C . VAL A 1 117 ? 11.410 10.809 -6.155 1.00 96.88 117 VAL A C 1
ATOM 860 O O . VAL A 1 117 ? 11.706 11.210 -7.275 1.00 96.88 117 VAL A O 1
ATOM 863 N N . THR A 1 118 ? 11.863 11.416 -5.058 1.00 96.19 118 THR A N 1
ATOM 864 C CA . THR A 1 118 ? 12.640 12.676 -5.076 1.00 96.19 118 THR A CA 1
ATOM 865 C C . THR A 1 118 ? 14.156 12.474 -4.989 1.00 96.19 118 THR A C 1
ATOM 867 O O . THR A 1 118 ? 14.915 13.439 -5.060 1.00 96.19 118 THR A O 1
ATOM 870 N N . GLY A 1 119 ? 14.612 11.227 -4.861 1.00 95.12 119 GLY A N 1
ATOM 871 C CA . GLY A 1 119 ? 16.016 10.818 -4.790 1.00 95.12 119 GLY A CA 1
ATOM 872 C C . GLY A 1 119 ? 16.133 9.304 -4.568 1.00 95.12 119 GLY A C 1
ATOM 873 O O . GLY A 1 119 ? 15.120 8.614 -4.647 1.00 95.12 119 GLY A O 1
ATOM 874 N N . PRO A 1 120 ? 17.323 8.761 -4.257 1.00 96.69 120 PRO A N 1
ATOM 875 C CA . PRO A 1 120 ? 17.473 7.332 -3.993 1.00 96.69 120 PRO A CA 1
ATOM 876 C C . PRO A 1 120 ? 16.501 6.855 -2.905 1.00 96.69 120 PRO A C 1
ATOM 878 O O . PRO A 1 120 ? 16.500 7.376 -1.786 1.00 96.69 120 PRO A O 1
ATOM 881 N N . TYR A 1 121 ? 15.675 5.859 -3.218 1.00 97.62 121 TYR A N 1
ATOM 882 C CA . TYR A 1 121 ? 14.613 5.402 -2.323 1.00 97.62 121 TYR A CA 1
ATOM 883 C C . TYR A 1 121 ? 14.360 3.905 -2.475 1.00 97.62 121 TYR A C 1
ATOM 885 O O . TYR A 1 121 ? 14.434 3.360 -3.575 1.00 97.62 121 TYR A O 1
ATOM 893 N N . ALA A 1 122 ? 14.052 3.245 -1.360 1.00 97.56 122 ALA A N 1
ATOM 894 C CA . ALA A 1 122 ? 13.547 1.882 -1.341 1.00 97.56 122 ALA A CA 1
ATOM 895 C C . ALA A 1 122 ? 12.175 1.877 -0.670 1.00 97.56 122 ALA A C 1
ATOM 897 O O . ALA A 1 122 ? 12.033 2.378 0.447 1.00 97.56 122 ALA A O 1
ATOM 898 N N . GLY A 1 123 ? 11.188 1.332 -1.365 1.00 96.81 123 GLY A N 1
ATOM 899 C CA . GLY A 1 123 ? 9.800 1.309 -0.932 1.00 96.81 123 GLY A CA 1
ATOM 900 C C . GLY A 1 123 ? 9.171 -0.058 -1.135 1.00 96.81 123 GLY A C 1
ATOM 901 O O . GLY A 1 123 ? 9.785 -0.964 -1.699 1.00 96.81 123 GLY A O 1
ATOM 902 N N . THR A 1 124 ? 7.930 -0.190 -0.687 1.00 97.38 124 THR A N 1
ATOM 903 C CA . THR A 1 124 ? 7.139 -1.410 -0.840 1.00 97.38 124 THR A CA 1
ATOM 904 C C . THR A 1 124 ? 5.703 -1.008 -1.111 1.00 97.38 124 THR A C 1
ATOM 906 O O . THR A 1 124 ? 5.188 -0.137 -0.433 1.00 97.38 124 THR A O 1
ATOM 909 N N . LEU A 1 125 ? 5.045 -1.637 -2.075 1.00 96.94 125 LEU A N 1
ATOM 910 C CA . LEU A 1 125 ? 3.604 -1.509 -2.289 1.00 96.94 125 LEU A CA 1
ATOM 911 C C . LEU A 1 125 ? 2.937 -2.857 -2.032 1.00 96.94 125 LEU A C 1
ATOM 913 O O . LEU A 1 125 ? 3.554 -3.899 -2.252 1.00 96.94 125 LEU A O 1
ATOM 917 N N . ALA A 1 126 ? 1.691 -2.840 -1.572 1.00 95.94 126 ALA A N 1
ATOM 918 C CA . ALA A 1 126 ? 0.894 -4.044 -1.377 1.00 95.94 126 ALA A CA 1
ATOM 919 C C . ALA A 1 126 ? -0.236 -4.079 -2.404 1.00 95.94 126 ALA A C 1
ATOM 921 O O . ALA A 1 126 ? -0.931 -3.085 -2.585 1.00 95.94 126 ALA A O 1
ATOM 922 N N . PHE A 1 127 ? -0.428 -5.233 -3.031 1.00 95.88 127 PHE A N 1
ATOM 923 C CA . PHE A 1 127 ? -1.539 -5.506 -3.934 1.00 95.88 127 PHE A CA 1
ATOM 924 C C . PHE A 1 127 ? -2.332 -6.701 -3.419 1.00 95.88 127 PHE A C 1
ATOM 926 O O . PHE A 1 127 ? -1.753 -7.639 -2.866 1.00 95.88 127 PHE A O 1
ATOM 933 N N . GLY A 1 128 ? -3.649 -6.670 -3.613 1.00 94.75 128 GLY A N 1
ATOM 934 C CA . GLY A 1 128 ? -4.561 -7.700 -3.123 1.00 94.75 128 GLY A CA 1
ATOM 935 C C . GLY A 1 128 ? -5.290 -8.415 -4.256 1.00 94.75 128 GLY A C 1
ATOM 936 O O . GLY A 1 128 ? -6.425 -8.028 -4.532 1.00 94.75 128 GLY A O 1
ATOM 937 N N . PRO A 1 129 ? -4.691 -9.417 -4.934 1.00 94.44 129 PRO A N 1
ATOM 938 C CA . PRO A 1 129 ? -5.421 -10.260 -5.880 1.00 94.44 129 PRO A CA 1
ATOM 939 C C . PRO A 1 129 ? -6.663 -10.876 -5.203 1.00 94.44 129 PRO A C 1
ATOM 941 O O . PRO A 1 129 ? -6.510 -11.624 -4.237 1.00 94.44 129 PRO A O 1
ATOM 944 N N . PRO A 1 130 ? -7.891 -10.597 -5.678 1.00 92.44 130 PRO A N 1
ATOM 945 C CA . PRO A 1 130 ? -9.107 -11.123 -5.053 1.00 92.44 130 PRO A CA 1
ATOM 946 C C . PRO A 1 130 ? -9.388 -12.582 -5.434 1.00 92.44 130 PRO A C 1
ATOM 948 O O . PRO A 1 130 ? -9.994 -13.324 -4.665 1.00 92.44 130 PRO A O 1
ATOM 951 N N . ASP A 1 131 ? -8.930 -12.996 -6.616 1.00 93.25 131 ASP A N 1
ATOM 952 C CA . ASP A 1 131 ? -9.206 -14.305 -7.201 1.00 93.25 131 ASP A CA 1
ATOM 953 C C . ASP A 1 131 ? -7.914 -15.018 -7.598 1.00 93.25 131 ASP A C 1
ATOM 955 O O . ASP A 1 131 ? -6.912 -14.388 -7.945 1.00 93.25 131 ASP A O 1
ATOM 959 N N . ALA A 1 132 ? -7.952 -16.351 -7.619 1.00 94.62 132 ALA A N 1
ATOM 960 C CA . ALA A 1 132 ? -6.857 -17.135 -8.171 1.00 94.62 132 ALA A CA 1
ATOM 961 C C . ALA A 1 132 ? -6.745 -16.916 -9.689 1.00 94.62 132 ALA A C 1
ATOM 963 O O . ALA A 1 132 ? -7.749 -16.952 -10.403 1.00 94.62 132 ALA A O 1
ATOM 964 N N . GLY A 1 133 ? -5.530 -16.742 -10.210 1.00 95.62 133 GLY A N 1
ATOM 965 C CA . GLY A 1 133 ? -5.336 -16.536 -11.643 1.00 95.62 133 GLY A CA 1
ATOM 966 C C . GLY A 1 133 ? -3.976 -15.974 -12.033 1.00 95.62 133 GLY A C 1
ATOM 967 O O . GLY A 1 133 ? -3.063 -15.865 -11.216 1.00 95.62 133 GLY A O 1
ATOM 968 N N . GLY A 1 134 ? -3.849 -15.644 -13.318 1.00 97.06 134 GLY A N 1
ATOM 969 C CA . GLY A 1 134 ? -2.685 -14.955 -13.865 1.00 97.06 134 GLY A CA 1
ATOM 970 C C . GLY A 1 134 ? -2.838 -13.443 -13.733 1.00 97.06 134 GLY A C 1
ATOM 971 O O . GLY A 1 134 ? -3.804 -12.881 -14.244 1.00 97.06 134 GLY A O 1
ATOM 972 N N . TYR A 1 135 ? -1.873 -12.795 -13.092 1.00 98.06 135 TYR A N 1
ATOM 973 C CA . TYR A 1 135 ? -1.805 -11.345 -12.947 1.00 98.06 135 TYR A CA 1
ATOM 974 C C . TYR A 1 135 ? -0.572 -10.805 -13.659 1.00 98.06 135 TYR A C 1
ATOM 976 O O . TYR A 1 135 ? 0.511 -11.379 -13.577 1.00 98.06 135 TYR A O 1
ATOM 984 N N . GLN A 1 136 ? -0.732 -9.691 -14.354 1.00 98.19 136 GLN A N 1
ATOM 985 C CA . GLN A 1 136 ? 0.338 -8.930 -14.970 1.00 98.19 136 GLN A CA 1
ATOM 986 C C . GLN A 1 136 ? 0.742 -7.810 -14.018 1.00 98.19 136 GLN A C 1
ATOM 988 O O . GLN A 1 136 ? -0.080 -6.966 -13.661 1.00 98.19 136 GLN A O 1
ATOM 993 N N . LEU A 1 137 ? 2.013 -7.815 -13.629 1.00 98.62 137 LEU A N 1
ATOM 994 C CA . LEU A 1 137 ? 2.667 -6.704 -12.955 1.00 98.62 137 LEU A CA 1
ATOM 995 C C . LEU A 1 137 ? 3.507 -5.959 -13.989 1.00 98.62 137 LEU A C 1
ATOM 997 O O . LEU A 1 137 ? 4.373 -6.558 -14.628 1.00 98.62 137 LEU A O 1
ATOM 1001 N N . ASN A 1 138 ? 3.253 -4.666 -14.139 1.00 98.38 138 ASN A N 1
ATOM 1002 C CA . ASN A 1 138 ? 4.017 -3.759 -14.982 1.00 98.38 138 ASN A CA 1
ATOM 1003 C C . ASN A 1 138 ? 4.500 -2.595 -14.122 1.00 98.38 138 ASN A C 1
ATOM 1005 O O . ASN A 1 138 ? 3.704 -1.959 -13.433 1.00 98.38 138 ASN A O 1
ATOM 1009 N N . ILE A 1 139 ? 5.798 -2.321 -14.162 1.00 98.56 139 ILE A N 1
ATOM 1010 C CA . ILE A 1 139 ? 6.392 -1.179 -13.479 1.00 98.56 139 ILE A CA 1
ATOM 1011 C C . ILE A 1 139 ? 7.080 -0.310 -14.524 1.00 98.56 139 ILE A C 1
ATOM 1013 O O . ILE A 1 139 ? 7.888 -0.784 -15.320 1.00 98.56 139 ILE A O 1
ATOM 1017 N N . THR A 1 140 ? 6.784 0.983 -14.506 1.00 98.25 140 THR A N 1
ATOM 1018 C CA . THR A 1 140 ? 7.473 1.979 -15.329 1.00 98.25 140 THR A CA 1
ATOM 1019 C C . THR A 1 140 ? 8.122 3.024 -14.438 1.00 98.25 140 THR A C 1
ATOM 1021 O O . THR A 1 140 ? 7.629 3.324 -13.353 1.00 98.25 140 THR A O 1
ATOM 1024 N N . GLY A 1 141 ? 9.238 3.576 -14.900 1.00 97.19 141 GLY A N 1
ATOM 1025 C CA . GLY A 1 141 ? 9.976 4.642 -14.235 1.00 97.19 141 GLY A CA 1
ATOM 1026 C C . GLY A 1 141 ? 10.887 5.332 -15.242 1.00 97.19 141 GLY A C 1
ATOM 1027 O O . GLY A 1 141 ? 11.311 4.705 -16.214 1.00 97.19 141 GLY A O 1
ATOM 1028 N N . SER A 1 142 ? 11.156 6.623 -15.052 1.00 95.25 142 SER A N 1
ATOM 1029 C CA . SER A 1 142 ? 12.030 7.384 -15.958 1.00 95.25 142 SER A CA 1
ATOM 1030 C C . SER A 1 142 ? 13.528 7.145 -15.725 1.00 95.25 142 SER A C 1
ATOM 1032 O O . SER A 1 142 ? 14.333 7.564 -16.555 1.00 95.25 142 SER A O 1
ATOM 1034 N N . GLY A 1 143 ? 13.911 6.516 -14.610 1.00 95.38 143 GLY A N 1
ATOM 1035 C CA . GLY A 1 143 ? 15.297 6.255 -14.218 1.00 95.38 143 GLY A CA 1
ATOM 1036 C C . GLY A 1 143 ? 15.596 4.771 -14.000 1.00 95.38 143 GLY A C 1
ATOM 1037 O O . GLY A 1 143 ? 14.812 3.895 -14.365 1.00 95.38 143 GLY A O 1
ATOM 1038 N N . ARG A 1 144 ? 16.753 4.480 -13.392 1.00 98.38 144 ARG A N 1
ATOM 1039 C CA . ARG A 1 144 ? 17.126 3.115 -12.999 1.00 98.38 144 ARG A CA 1
ATOM 1040 C C . ARG A 1 144 ? 16.346 2.685 -11.765 1.00 98.38 144 ARG A C 1
ATOM 1042 O O . ARG A 1 144 ? 16.198 3.453 -10.807 1.00 98.38 144 ARG A O 1
ATOM 1049 N N . TRP A 1 145 ? 15.859 1.451 -11.794 1.00 98.56 145 TRP A N 1
ATOM 1050 C CA . TRP A 1 145 ? 15.175 0.841 -10.667 1.00 98.56 145 TRP A CA 1
ATOM 1051 C C . TRP A 1 145 ? 15.203 -0.687 -10.752 1.00 98.56 145 TRP A C 1
ATOM 1053 O O . TRP A 1 145 ? 15.316 -1.278 -11.829 1.00 98.56 145 TRP A O 1
ATOM 1063 N N . THR A 1 146 ? 15.062 -1.325 -9.595 1.00 98.69 146 THR A N 1
ATOM 1064 C CA . THR A 1 146 ? 14.829 -2.766 -9.452 1.00 98.69 146 THR A CA 1
ATOM 1065 C C . THR A 1 146 ? 13.620 -3.004 -8.563 1.00 98.69 146 THR A C 1
ATOM 1067 O O . THR A 1 146 ? 13.280 -2.161 -7.731 1.00 98.69 146 THR A O 1
ATOM 1070 N N . ALA A 1 147 ? 12.945 -4.135 -8.741 1.00 98.62 147 ALA A N 1
ATOM 1071 C CA . ALA A 1 147 ? 11.843 -4.535 -7.884 1.00 98.62 147 ALA A CA 1
ATOM 1072 C C . ALA A 1 147 ? 11.765 -6.053 -7.720 1.00 98.62 147 ALA A C 1
ATOM 1074 O O . ALA A 1 147 ? 12.214 -6.821 -8.570 1.00 98.62 14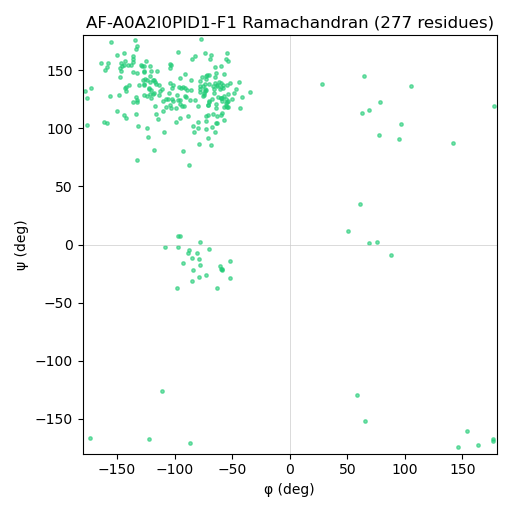7 ALA A O 1
ATOM 1075 N N . THR A 1 148 ? 11.146 -6.475 -6.629 1.00 98.50 148 THR A N 1
ATOM 1076 C CA . THR A 1 148 ? 10.874 -7.867 -6.301 1.00 98.50 148 THR A CA 1
ATOM 1077 C C . THR A 1 148 ? 9.421 -7.972 -5.874 1.00 98.50 148 THR A C 1
ATOM 1079 O O . THR A 1 148 ? 8.997 -7.296 -4.938 1.00 98.50 148 THR A O 1
ATOM 1082 N N . ALA A 1 149 ? 8.665 -8.823 -6.561 1.00 98.06 149 ALA A N 1
ATOM 1083 C CA . ALA A 1 149 ? 7.343 -9.239 -6.121 1.00 98.06 149 ALA A CA 1
ATOM 1084 C C . ALA A 1 149 ? 7.492 -10.505 -5.276 1.00 98.06 149 ALA A C 1
ATOM 1086 O O . ALA A 1 149 ? 8.109 -11.475 -5.724 1.00 98.06 149 ALA A O 1
ATOM 1087 N N . ALA A 1 150 ? 6.931 -10.508 -4.074 1.00 96.94 150 ALA A N 1
ATOM 1088 C CA . ALA A 1 150 ? 6.983 -11.637 -3.157 1.00 96.94 150 ALA A CA 1
ATOM 1089 C C . ALA A 1 150 ? 5.672 -11.778 -2.382 1.00 96.94 150 ALA A C 1
ATOM 1091 O O . ALA A 1 150 ? 4.905 -10.822 -2.233 1.00 96.94 150 ALA A O 1
ATOM 1092 N N . LEU A 1 151 ? 5.421 -12.981 -1.875 1.00 94.00 151 LEU A N 1
ATOM 1093 C CA . LEU A 1 151 ? 4.409 -13.165 -0.840 1.00 94.00 151 LEU A CA 1
ATOM 1094 C C . LEU A 1 151 ? 4.909 -12.537 0.468 1.00 94.00 151 LEU A C 1
ATOM 1096 O O . LEU A 1 151 ? 6.115 -12.571 0.717 1.00 94.00 151 LEU A O 1
ATOM 1100 N N . PRO A 1 152 ? 4.022 -11.970 1.304 1.00 90.00 152 PRO A N 1
ATOM 1101 C CA . PRO A 1 152 ? 4.422 -11.446 2.603 1.00 90.00 152 PRO A CA 1
ATOM 1102 C C . PRO A 1 152 ? 5.093 -12.544 3.431 1.00 90.00 152 PRO A C 1
ATOM 1104 O O . PRO A 1 152 ? 4.737 -13.718 3.310 1.00 90.00 152 PRO A O 1
ATOM 1107 N N . ASP A 1 153 ? 6.062 -12.155 4.255 1.00 84.81 153 ASP A N 1
ATOM 1108 C CA . ASP A 1 153 ? 6.660 -13.027 5.263 1.00 84.81 153 ASP A CA 1
ATOM 1109 C C . ASP A 1 153 ? 5.660 -13.347 6.382 1.00 84.81 153 ASP A C 1
ATOM 1111 O O . ASP A 1 153 ? 4.648 -12.662 6.558 1.00 84.81 153 ASP A O 1
ATOM 1115 N N . ALA A 1 154 ? 5.950 -14.394 7.161 1.00 71.31 154 ALA A N 1
ATOM 1116 C CA . ALA A 1 154 ? 5.181 -14.700 8.358 1.00 71.31 154 ALA A CA 1
ATOM 1117 C C . ALA A 1 154 ? 5.456 -13.567 9.350 1.00 71.31 154 ALA A C 1
ATOM 1119 O O . ALA A 1 154 ? 6.541 -13.480 9.928 1.00 71.31 154 ALA A O 1
ATOM 1120 N N . ALA A 1 155 ? 4.516 -12.634 9.448 1.00 65.62 155 ALA A N 1
ATOM 1121 C CA . ALA A 1 155 ? 4.728 -11.397 10.170 1.00 65.62 155 ALA A CA 1
ATOM 1122 C C . ALA A 1 155 ? 4.738 -11.635 11.685 1.00 65.62 155 ALA A C 1
ATOM 1124 O O . ALA A 1 155 ? 3.984 -12.445 12.220 1.00 65.62 155 ALA A O 1
ATOM 1125 N N . ALA A 1 156 ? 5.576 -10.878 12.395 1.00 65.38 156 ALA A N 1
ATOM 1126 C CA . ALA A 1 156 ? 5.425 -10.728 13.833 1.00 65.38 156 ALA A CA 1
ATOM 1127 C C . ALA A 1 156 ? 4.178 -9.875 14.102 1.00 65.38 156 ALA A C 1
ATOM 1129 O O . ALA A 1 156 ? 4.108 -8.728 13.660 1.00 65.38 156 ALA A O 1
ATOM 1130 N N . HIS A 1 157 ? 3.207 -10.436 14.818 1.00 76.31 157 HIS A N 1
ATOM 1131 C CA . HIS A 1 157 ? 1.956 -9.750 15.124 1.00 76.31 157 HIS A CA 1
ATOM 1132 C C . HIS A 1 157 ? 2.180 -8.677 16.192 1.00 76.31 157 HIS A C 1
ATOM 1134 O O . HIS A 1 157 ? 2.731 -8.953 17.262 1.00 76.31 157 HIS A O 1
ATOM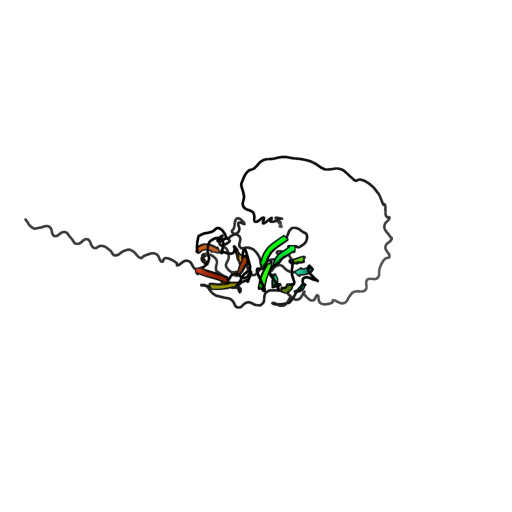 1140 N N . LEU A 1 158 ? 1.724 -7.456 15.918 1.00 82.50 158 LEU A N 1
ATOM 1141 C CA . LEU A 1 158 ? 1.637 -6.402 16.929 1.00 82.50 158 LEU A CA 1
ATOM 1142 C C . LEU A 1 158 ? 0.262 -6.433 17.610 1.00 82.50 158 LEU A C 1
ATOM 1144 O O . LEU A 1 158 ? -0.751 -6.736 16.976 1.00 82.50 158 LEU A O 1
ATOM 1148 N N . ALA A 1 159 ? 0.238 -6.091 18.900 1.00 79.94 159 ALA A N 1
ATOM 1149 C CA . ALA A 1 159 ? -0.980 -5.947 19.694 1.00 79.94 159 ALA A CA 1
ATOM 1150 C C . ALA A 1 159 ? -1.320 -4.466 19.919 1.00 79.94 159 ALA A C 1
ATOM 1152 O O . ALA A 1 159 ? -0.433 -3.614 19.958 1.00 79.94 159 ALA A O 1
ATOM 1153 N N . VAL A 1 160 ? -2.608 -4.168 20.093 1.00 86.06 160 VAL A N 1
ATOM 1154 C CA . VAL A 1 160 ? -3.118 -2.811 20.346 1.00 86.06 160 VAL A CA 1
ATOM 1155 C C . VAL A 1 160 ? -2.707 -2.328 21.754 1.00 86.06 160 VAL A C 1
ATOM 1157 O O . VAL A 1 160 ? -2.841 -3.094 22.710 1.00 86.06 160 VAL A O 1
ATOM 1160 N N . PRO A 1 161 ? -2.274 -1.060 21.931 1.00 91.19 161 PRO A N 1
ATOM 1161 C CA . PRO A 1 161 ? -2.142 -0.025 20.908 1.00 91.19 161 PRO A CA 1
ATOM 1162 C C . PRO A 1 161 ? -0.953 -0.274 19.980 1.00 91.19 161 PRO A C 1
ATOM 1164 O O . PRO A 1 161 ? 0.162 -0.544 20.426 1.00 91.19 161 PRO A O 1
ATOM 1167 N N . VAL A 1 162 ? -1.194 -0.128 18.681 1.00 93.25 162 VAL A N 1
ATOM 1168 C CA . VAL A 1 162 ? -0.171 -0.327 17.657 1.00 93.25 162 VAL A CA 1
ATOM 1169 C C . VAL A 1 162 ? 0.434 1.026 17.314 1.00 93.25 162 VAL A C 1
ATOM 1171 O O . VAL A 1 162 ? -0.291 1.948 16.947 1.00 93.25 162 VAL A O 1
ATOM 1174 N N . ASN A 1 163 ? 1.756 1.144 17.424 1.00 94.38 163 ASN A N 1
ATOM 1175 C CA . ASN A 1 163 ? 2.507 2.303 16.949 1.00 94.38 163 ASN A CA 1
ATOM 1176 C C . ASN A 1 163 ? 3.274 1.900 15.695 1.00 94.38 163 ASN A C 1
ATOM 1178 O O . ASN A 1 163 ? 4.117 1.004 15.745 1.00 94.38 163 ASN A O 1
ATOM 1182 N N . LEU A 1 164 ? 2.965 2.552 14.581 1.00 94.19 164 LEU A N 1
ATOM 1183 C CA . LEU A 1 164 ? 3.530 2.257 13.275 1.00 94.19 164 LEU A CA 1
ATOM 1184 C C . LEU A 1 164 ? 4.313 3.465 12.783 1.00 94.19 164 LEU A C 1
ATOM 1186 O O . LEU A 1 164 ? 3.875 4.609 12.917 1.00 94.19 164 LEU A O 1
ATOM 1190 N N . SER A 1 165 ? 5.457 3.198 12.176 1.00 94.00 165 SER A N 1
ATOM 1191 C CA . SER A 1 165 ? 6.282 4.215 11.547 1.00 94.00 165 SER A CA 1
ATOM 1192 C C . SER A 1 165 ? 6.931 3.666 10.289 1.00 94.00 165 SER A C 1
ATOM 1194 O O . SER A 1 165 ? 7.138 2.459 10.145 1.00 94.00 165 SER A O 1
ATOM 1196 N N . GLY A 1 166 ? 7.252 4.563 9.367 1.00 93.44 166 GLY A N 1
ATOM 1197 C CA . GLY A 1 166 ? 7.900 4.203 8.120 1.00 93.44 166 GLY A CA 1
ATOM 1198 C C . GLY A 1 166 ? 8.292 5.426 7.314 1.00 93.44 166 GLY A C 1
ATOM 1199 O O . GLY A 1 166 ? 8.331 6.546 7.824 1.00 93.44 166 GLY A O 1
ATOM 1200 N N . SER A 1 167 ? 8.635 5.194 6.050 1.00 92.94 167 SER A N 1
ATOM 1201 C CA . SER A 1 167 ? 8.986 6.256 5.117 1.00 92.94 167 SER A CA 1
ATOM 1202 C C . SER A 1 167 ? 8.475 5.948 3.720 1.00 92.94 167 SER A C 1
ATOM 1204 O O . SER A 1 167 ? 8.630 4.834 3.213 1.00 92.94 167 SER A O 1
ATOM 1206 N N . GLY A 1 168 ? 7.886 6.957 3.094 1.00 93.06 168 GLY A N 1
ATOM 1207 C CA . GLY A 1 168 ? 7.284 6.896 1.779 1.00 93.06 168 GLY A CA 1
ATOM 1208 C C . GLY A 1 168 ? 6.172 5.848 1.727 1.00 93.06 168 GLY A C 1
ATOM 1209 O O . GLY A 1 168 ? 5.306 5.798 2.594 1.00 93.06 168 GLY A O 1
ATOM 1210 N N . THR A 1 169 ? 6.253 4.978 0.728 1.00 95.56 169 THR A N 1
ATOM 1211 C CA . THR A 1 169 ? 5.311 3.880 0.470 1.00 95.56 169 THR A CA 1
ATOM 1212 C C . THR A 1 169 ? 5.328 2.715 1.463 1.00 95.56 169 THR A C 1
ATOM 1214 O O . THR A 1 169 ? 4.532 1.803 1.306 1.00 95.56 169 THR A O 1
ATOM 1217 N N . ALA A 1 170 ? 6.230 2.698 2.452 1.00 94.19 170 ALA A N 1
ATOM 1218 C CA . ALA A 1 170 ? 6.439 1.530 3.313 1.00 94.19 170 ALA A CA 1
ATOM 1219 C C . ALA A 1 170 ? 5.126 0.905 3.838 1.00 94.19 170 ALA A C 1
ATOM 1221 O O . ALA A 1 170 ? 4.238 1.604 4.324 1.00 94.19 170 ALA A O 1
ATOM 1222 N N . VAL A 1 171 ? 5.031 -0.423 3.755 1.00 94.12 171 VAL A N 1
ATOM 1223 C CA . VAL A 1 171 ? 3.905 -1.205 4.283 1.00 94.12 171 VAL A CA 1
ATOM 1224 C C . VAL A 1 171 ? 4.232 -1.619 5.714 1.00 94.12 171 VAL A C 1
ATOM 1226 O O . VAL A 1 171 ? 5.355 -2.044 5.997 1.00 94.12 171 VAL A O 1
ATOM 1229 N N . SER A 1 172 ? 3.280 -1.478 6.634 1.00 93.62 172 SER A N 1
ATOM 1230 C CA . SER A 1 172 ? 3.500 -1.877 8.025 1.00 93.62 172 SER A CA 1
ATOM 1231 C C . SER A 1 172 ? 3.607 -3.400 8.180 1.00 93.62 172 SER A C 1
ATOM 1233 O O . SER A 1 172 ? 3.063 -4.146 7.365 1.00 93.62 172 SER A O 1
ATOM 1235 N N . PRO A 1 173 ? 4.200 -3.889 9.284 1.00 91.56 173 PRO A N 1
ATOM 1236 C CA . PRO A 1 173 ? 3.956 -5.253 9.741 1.00 91.56 173 PRO A CA 1
ATOM 1237 C C . PRO A 1 173 ? 2.459 -5.520 9.941 1.00 91.56 173 PRO A C 1
ATOM 1239 O O . PRO A 1 173 ? 1.674 -4.584 10.132 1.00 91.56 173 PRO A O 1
ATOM 1242 N N . VAL A 1 174 ? 2.085 -6.799 9.935 1.00 91.81 174 VAL A N 1
ATOM 1243 C CA . VAL A 1 174 ? 0.716 -7.232 10.235 1.00 91.81 174 VAL A CA 1
ATOM 1244 C C . VAL A 1 174 ? 0.432 -7.084 11.733 1.00 91.81 174 VAL A C 1
ATOM 1246 O O . VAL A 1 174 ? 1.288 -7.341 12.583 1.00 91.81 174 VAL A O 1
ATOM 1249 N N . PHE A 1 175 ? -0.785 -6.682 12.074 1.00 92.50 175 PHE A N 1
ATOM 1250 C CA . PHE A 1 175 ? -1.268 -6.548 13.444 1.00 92.50 175 PHE A CA 1
ATOM 1251 C C . PHE A 1 175 ? -2.715 -7.022 13.558 1.00 92.50 175 PHE A C 1
ATOM 1253 O O . PHE A 1 175 ? -3.457 -7.021 12.578 1.00 92.50 175 PHE A O 1
ATOM 1260 N N . ALA A 1 176 ? -3.111 -7.448 14.755 1.00 92.50 176 ALA A N 1
ATOM 1261 C CA . ALA A 1 176 ? -4.466 -7.926 15.007 1.00 92.50 176 ALA A CA 1
ATOM 1262 C C . ALA A 1 176 ? -5.350 -6.797 15.550 1.00 92.50 176 ALA A C 1
ATOM 1264 O O . ALA A 1 176 ? -4.940 -6.067 16.459 1.00 92.50 176 ALA A O 1
ATOM 1265 N N . LEU A 1 177 ? -6.564 -6.681 15.017 1.00 92.25 177 LEU A N 1
ATOM 1266 C CA . LEU A 1 177 ? -7.630 -5.839 15.558 1.00 92.25 177 LEU A CA 1
ATOM 1267 C C . LEU A 1 177 ? -8.861 -6.708 15.811 1.00 92.25 177 LEU A C 1
ATOM 1269 O O . LEU A 1 177 ? -9.180 -7.587 15.012 1.00 92.25 177 LEU A O 1
ATOM 1273 N N . GLU A 1 178 ? -9.560 -6.439 16.905 1.00 92.75 178 GLU A N 1
ATOM 1274 C CA . GLU A 1 178 ? -10.879 -7.014 17.149 1.00 92.75 178 GLU A CA 1
ATOM 1275 C C . GLU A 1 178 ? -11.947 -6.155 16.465 1.00 92.75 178 GLU A C 1
ATOM 1277 O O . GLU A 1 178 ? -11.715 -4.980 16.183 1.00 92.75 178 GLU A O 1
ATOM 1282 N N . ALA A 1 179 ? -13.130 -6.713 16.219 1.00 91.81 179 ALA A N 1
ATOM 1283 C CA . ALA A 1 179 ? -14.268 -5.917 15.782 1.00 91.81 179 ALA A CA 1
ATOM 1284 C C . ALA A 1 179 ? -14.618 -4.857 16.843 1.00 91.81 179 ALA A C 1
ATOM 1286 O O . ALA A 1 179 ? -14.707 -5.159 18.038 1.00 91.81 179 ALA A O 1
ATOM 1287 N N . GLY A 1 180 ? -14.835 -3.615 16.414 1.00 91.69 180 GLY A N 1
ATOM 1288 C CA . GLY A 1 180 ? -15.139 -2.497 17.306 1.00 91.69 180 GLY A CA 1
ATOM 1289 C C . GLY A 1 180 ? -14.583 -1.158 16.834 1.00 91.69 180 GLY A C 1
ATOM 1290 O O . GLY A 1 180 ? -14.042 -1.032 15.740 1.00 91.69 180 GLY A O 1
ATOM 1291 N N . GLU A 1 181 ? -14.730 -0.137 17.673 1.00 92.12 181 GLU A N 1
ATOM 1292 C CA . GLU A 1 181 ? -14.283 1.222 17.366 1.00 92.12 181 GLU A CA 1
ATOM 1293 C C . GLU A 1 181 ? -12.862 1.484 17.887 1.00 92.12 181 GLU A C 1
ATOM 1295 O O . GLU A 1 181 ? -12.515 1.167 19.031 1.00 92.12 181 GLU A O 1
ATOM 1300 N N . TYR A 1 182 ? -12.041 2.110 17.045 1.00 93.81 182 TYR A N 1
ATOM 1301 C CA . TYR A 1 182 ? -10.662 2.480 17.343 1.00 93.81 182 TYR A CA 1
ATOM 1302 C C . TYR A 1 182 ? -10.409 3.949 17.027 1.00 93.81 182 TYR A C 1
ATOM 1304 O O . TYR A 1 182 ? -11.032 4.542 16.148 1.00 93.81 182 TYR A O 1
ATOM 1312 N N . ILE A 1 183 ? -9.431 4.525 17.716 1.00 94.12 183 ILE A N 1
ATOM 1313 C CA . ILE A 1 183 ? -8.855 5.824 17.390 1.00 94.12 183 ILE A CA 1
ATOM 1314 C C . ILE A 1 183 ? -7.662 5.575 16.471 1.00 94.12 183 ILE A C 1
ATOM 1316 O O . ILE A 1 183 ? -6.690 4.930 16.867 1.00 94.12 183 ILE A O 1
ATOM 1320 N N . PHE A 1 184 ? -7.723 6.117 15.259 1.00 94.31 184 PHE A N 1
ATOM 1321 C CA . PHE A 1 184 ? -6.582 6.214 14.356 1.00 94.31 184 PHE A CA 1
ATOM 1322 C C . PHE A 1 184 ? -5.999 7.621 14.467 1.00 94.31 184 PHE A C 1
ATOM 1324 O O . PHE A 1 184 ? -6.677 8.596 14.143 1.00 94.31 184 PHE A O 1
ATOM 1331 N N . ALA A 1 185 ? -4.749 7.740 14.904 1.00 93.81 185 ALA A N 1
ATOM 1332 C CA . ALA A 1 185 ? -4.043 9.007 15.047 1.00 93.81 185 ALA A CA 1
ATOM 1333 C C . ALA A 1 185 ? -2.798 9.048 14.154 1.00 93.81 185 ALA A C 1
ATOM 1335 O O . ALA A 1 185 ? -2.084 8.059 14.031 1.00 93.81 185 ALA A O 1
ATOM 1336 N N . ARG A 1 186 ? -2.513 10.207 13.563 1.00 91.25 186 ARG A N 1
ATOM 1337 C CA . ARG A 1 186 ? -1.336 10.478 12.728 1.00 91.25 186 ARG A CA 1
ATOM 1338 C C . ARG A 1 186 ? -0.600 11.711 13.237 1.00 91.25 186 ARG A C 1
ATOM 1340 O O . ARG A 1 186 ? -1.219 12.648 13.742 1.00 91.25 186 ARG A O 1
ATOM 1347 N N . ASN A 1 187 ? 0.717 11.730 13.068 1.00 87.69 187 ASN A N 1
ATOM 1348 C CA . ASN A 1 187 ? 1.534 12.873 13.486 1.00 87.69 187 ASN A CA 1
ATOM 1349 C C . ASN A 1 187 ? 1.580 14.003 12.436 1.00 87.69 187 ASN A C 1
ATOM 1351 O O . ASN A 1 187 ? 1.857 15.153 12.764 1.00 87.69 187 ASN A O 1
ATOM 1355 N N . GLU A 1 188 ? 1.296 13.688 11.172 1.00 81.88 188 GLU A N 1
ATOM 1356 C CA . GLU A 1 188 ? 1.401 14.620 10.045 1.00 81.88 188 GLU A CA 1
ATOM 1357 C C . GLU A 1 188 ? 0.025 14.931 9.451 1.00 81.88 188 GLU A C 1
ATOM 1359 O O . GLU A 1 188 ? -0.805 14.040 9.272 1.00 81.88 188 GLU A O 1
ATOM 1364 N N . THR A 1 189 ? -0.223 16.202 9.127 1.00 78.06 189 THR A N 1
ATOM 1365 C CA . THR A 1 189 ? -1.516 16.695 8.616 1.00 78.06 189 THR A CA 1
ATOM 1366 C C . THR A 1 189 ? -1.330 17.604 7.400 1.00 78.06 189 THR A C 1
ATOM 1368 O O . THR A 1 189 ? -0.213 18.022 7.085 1.00 78.06 189 THR A O 1
ATOM 1371 N N . GLY A 1 190 ? -2.430 17.915 6.705 1.00 73.25 190 GLY A N 1
ATOM 1372 C CA . GLY A 1 190 ? -2.409 18.748 5.503 1.00 73.25 190 GLY A CA 1
ATOM 1373 C C . GLY A 1 190 ? -1.662 18.087 4.345 1.00 73.25 190 GLY A C 1
ATOM 1374 O O . GLY A 1 190 ? -1.583 16.863 4.276 1.00 73.25 190 GLY A O 1
ATOM 1375 N N . LEU A 1 191 ? -1.087 18.903 3.454 1.00 71.12 191 LEU A N 1
ATOM 1376 C CA . LEU A 1 191 ? -0.479 18.451 2.191 1.00 71.12 191 LEU A CA 1
ATOM 1377 C C . LEU A 1 191 ? 0.668 17.444 2.350 1.00 71.12 191 LEU A C 1
ATOM 1379 O O . LEU A 1 191 ? 0.972 16.729 1.395 1.00 71.12 191 LEU A O 1
ATOM 1383 N N . SER A 1 192 ? 1.297 17.409 3.524 1.00 72.81 192 SER A N 1
ATOM 1384 C CA . SER A 1 192 ? 2.344 16.442 3.860 1.00 72.81 192 SER A CA 1
ATOM 1385 C C . SER A 1 192 ? 1.784 15.068 4.224 1.00 72.81 192 SER A C 1
ATOM 1387 O O . SER A 1 192 ? 2.520 14.091 4.214 1.00 72.81 192 SER A O 1
ATOM 1389 N N . SER A 1 193 ? 0.491 14.972 4.543 1.00 82.50 193 SER A N 1
ATOM 1390 C CA . SER A 1 193 ? -0.088 13.720 5.000 1.00 82.50 193 SER A CA 1
ATOM 1391 C C . SER A 1 193 ? -0.295 12.744 3.841 1.00 82.50 193 SER A C 1
ATOM 1393 O O . SER A 1 193 ? -0.922 13.113 2.840 1.00 82.50 193 SER A O 1
ATOM 1395 N N . PRO A 1 194 ? 0.203 11.504 3.953 1.00 88.25 194 PRO A N 1
ATOM 1396 C CA . PRO A 1 194 ? -0.052 10.485 2.953 1.00 88.25 194 PRO A CA 1
ATOM 1397 C C . PRO A 1 194 ? -1.496 9.977 3.046 1.00 88.25 194 PRO A C 1
ATOM 1399 O O . PRO A 1 194 ? -2.199 10.189 4.035 1.00 88.25 194 PRO A O 1
ATOM 1402 N N . LEU A 1 195 ? -1.940 9.275 2.006 1.00 87.88 195 LEU A N 1
ATOM 1403 C CA . LEU A 1 195 ? -3.119 8.426 2.102 1.00 87.88 195 LEU A CA 1
ATOM 1404 C C . LEU A 1 195 ? -2.752 7.168 2.899 1.00 87.88 195 LEU A C 1
ATOM 1406 O O . LEU A 1 195 ? -1.750 6.515 2.613 1.00 87.88 195 LEU A O 1
ATOM 1410 N N . TYR A 1 196 ? -3.577 6.844 3.889 1.00 90.06 196 TYR A N 1
ATOM 1411 C CA . TYR A 1 196 ? -3.459 5.631 4.689 1.00 90.06 196 TYR A CA 1
ATOM 1412 C C . TYR A 1 196 ? -4.547 4.647 4.284 1.00 90.06 196 TYR A C 1
ATOM 1414 O O . TYR A 1 196 ? -5.731 4.985 4.342 1.00 90.06 196 TYR A O 1
ATOM 1422 N N . GLU A 1 197 ? -4.140 3.436 3.922 1.00 90.44 197 GLU A N 1
ATOM 1423 C CA . GLU A 1 197 ? -5.040 2.343 3.588 1.00 90.44 197 GLU A CA 1
ATOM 1424 C C . GLU A 1 197 ? -4.911 1.219 4.618 1.00 90.44 197 GLU A C 1
ATOM 1426 O O . GLU A 1 197 ? -3.915 0.495 4.650 1.00 90.44 197 GLU A O 1
ATOM 1431 N N . LEU A 1 198 ? -5.923 1.065 5.468 1.00 92.50 198 LEU A N 1
ATOM 1432 C CA . LEU A 1 198 ? -6.071 -0.098 6.329 1.00 92.50 198 LEU A CA 1
ATOM 1433 C C . LEU A 1 198 ? -6.665 -1.242 5.500 1.00 92.50 198 LEU A C 1
ATOM 1435 O O . LEU A 1 198 ? -7.763 -1.125 4.940 1.00 92.50 198 LEU A O 1
ATOM 1439 N N . ARG A 1 199 ? -5.918 -2.340 5.393 1.00 92.12 199 ARG A N 1
ATOM 1440 C CA . ARG A 1 199 ? -6.283 -3.519 4.600 1.00 92.12 199 ARG A CA 1
ATOM 1441 C C . ARG A 1 199 ? -6.207 -4.762 5.470 1.00 92.12 199 ARG A C 1
ATOM 1443 O O . ARG A 1 199 ? -5.396 -4.832 6.392 1.00 92.12 199 ARG A O 1
ATOM 1450 N N . PHE A 1 200 ? -7.046 -5.742 5.166 1.00 92.25 200 PHE A N 1
ATOM 1451 C CA . PHE A 1 200 ? -6.919 -7.076 5.740 1.00 92.25 200 PHE A CA 1
ATOM 1452 C C . PHE A 1 200 ? -5.609 -7.722 5.269 1.00 92.25 200 PHE A C 1
ATOM 1454 O O . PHE A 1 200 ? -5.138 -7.450 4.165 1.00 92.25 200 PHE A O 1
ATOM 1461 N N . ALA A 1 201 ? -5.045 -8.640 6.054 1.00 91.25 201 ALA A N 1
ATOM 1462 C CA . ALA A 1 201 ? -3.826 -9.377 5.704 1.00 91.25 201 ALA A CA 1
ATOM 1463 C C . ALA A 1 201 ? -3.956 -10.206 4.411 1.00 91.25 201 ALA A C 1
ATOM 1465 O O . ALA A 1 201 ? -2.957 -10.502 3.752 1.00 91.25 201 ALA A O 1
ATOM 1466 N N . ASN A 1 202 ? -5.186 -10.527 4.001 1.00 89.56 202 ASN A N 1
ATOM 1467 C CA . ASN A 1 202 ? -5.498 -11.158 2.717 1.00 89.56 202 ASN A CA 1
ATOM 1468 C C . ASN A 1 202 ? -5.481 -10.177 1.519 1.00 89.56 202 ASN A C 1
ATOM 1470 O O . ASN A 1 202 ? -5.818 -10.585 0.414 1.00 89.56 202 ASN A O 1
ATOM 1474 N N . GLY A 1 203 ? -5.153 -8.900 1.730 1.00 89.00 203 GLY A N 1
ATOM 1475 C CA . GLY A 1 203 ? -5.019 -7.877 0.693 1.00 89.00 203 GLY A CA 1
ATOM 1476 C C . GLY A 1 203 ? -6.314 -7.137 0.355 1.00 89.00 203 GLY A C 1
ATOM 1477 O O . GLY A 1 203 ? -6.268 -6.121 -0.350 1.00 89.00 203 GLY A O 1
ATOM 1478 N N . SER A 1 204 ? -7.469 -7.579 0.861 1.00 89.06 204 SER A N 1
ATOM 1479 C CA . SER A 1 204 ? -8.734 -6.893 0.612 1.00 89.06 204 SER A CA 1
ATOM 1480 C C . SER A 1 204 ? -8.815 -5.573 1.374 1.00 89.06 204 SER A C 1
ATOM 1482 O O . SER A 1 204 ? -8.326 -5.431 2.498 1.00 89.06 204 SER A O 1
ATOM 1484 N N . TYR A 1 205 ? -9.474 -4.595 0.761 1.00 86.88 205 TYR A N 1
ATOM 1485 C CA . TYR A 1 205 ? -9.804 -3.343 1.429 1.00 86.88 205 TYR A CA 1
ATOM 1486 C C . TYR A 1 205 ? -10.757 -3.581 2.599 1.00 86.88 205 TYR A C 1
ATOM 1488 O O . TYR A 1 205 ? -11.617 -4.463 2.542 1.00 86.88 205 TYR A O 1
ATOM 1496 N N . LEU A 1 206 ? -10.628 -2.760 3.640 1.00 87.31 206 LEU A N 1
ATOM 1497 C CA . LEU A 1 206 ? -11.617 -2.709 4.705 1.00 87.31 206 LEU A CA 1
ATOM 1498 C C . LEU A 1 206 ? -12.904 -2.056 4.182 1.00 87.31 206 LEU A C 1
ATOM 1500 O O . LEU A 1 206 ? -12.884 -0.913 3.722 1.00 87.31 206 LEU A O 1
ATOM 1504 N N . MET A 1 207 ? -14.011 -2.794 4.229 1.00 83.81 207 MET A N 1
ATOM 1505 C CA . MET A 1 207 ? -15.323 -2.378 3.726 1.00 83.81 207 MET A CA 1
ATOM 1506 C C . MET A 1 207 ? -16.373 -2.556 4.825 1.00 83.81 207 MET A C 1
ATOM 1508 O O . MET A 1 207 ? -16.327 -3.542 5.559 1.00 83.81 207 MET A O 1
ATOM 1512 N N . ASP A 1 208 ? -17.322 -1.627 4.936 1.00 79.31 208 ASP A N 1
ATOM 1513 C CA . ASP A 1 208 ? -18.473 -1.770 5.830 1.00 79.31 208 ASP A CA 1
ATOM 1514 C C . ASP A 1 208 ? -19.525 -2.728 5.242 1.00 79.31 208 ASP A C 1
ATOM 1516 O O . ASP A 1 208 ? -19.424 -3.199 4.105 1.00 79.31 208 ASP A O 1
ATOM 1520 N N . ALA A 1 209 ? -20.591 -2.991 6.004 1.00 77.38 209 ALA A N 1
ATOM 1521 C CA . ALA A 1 209 ? -21.698 -3.847 5.569 1.00 77.38 209 ALA A CA 1
ATOM 1522 C C . ALA A 1 209 ? -22.432 -3.339 4.307 1.00 77.38 209 ALA A C 1
ATOM 1524 O O . ALA A 1 209 ? -23.130 -4.110 3.648 1.00 77.38 209 ALA A O 1
ATOM 1525 N N . ASN A 1 210 ? -22.276 -2.059 3.955 1.00 81.56 210 ASN A N 1
ATOM 1526 C CA . ASN A 1 210 ? -22.836 -1.451 2.748 1.00 81.56 210 ASN A CA 1
ATOM 1527 C C . ASN A 1 210 ? -21.837 -1.439 1.579 1.00 81.56 210 ASN A C 1
ATOM 1529 O O . ASN A 1 210 ? -22.136 -0.866 0.528 1.00 81.56 210 ASN A O 1
ATOM 1533 N N . ASN A 1 211 ? -20.679 -2.089 1.737 1.00 74.69 211 ASN A N 1
ATOM 1534 C CA . ASN A 1 211 ? -19.586 -2.120 0.772 1.00 74.69 211 ASN A CA 1
ATOM 1535 C C . ASN A 1 211 ? -19.003 -0.722 0.484 1.00 74.69 211 ASN A C 1
ATOM 1537 O O . ASN A 1 211 ? -18.618 -0.411 -0.649 1.00 74.69 211 ASN A O 1
ATOM 1541 N N . THR A 1 212 ? -18.972 0.124 1.514 1.00 78.44 212 THR A N 1
ATOM 1542 C CA . THR A 1 212 ? -18.297 1.424 1.532 1.00 78.44 212 THR A CA 1
ATOM 1543 C C . THR A 1 212 ? -16.927 1.258 2.172 1.00 78.44 212 THR A C 1
ATOM 1545 O O . THR A 1 212 ? -16.791 0.595 3.197 1.00 78.44 212 THR A O 1
ATOM 1548 N N . CYS A 1 213 ? -15.904 1.865 1.573 1.00 74.00 213 CYS A N 1
ATOM 1549 C CA . CYS A 1 213 ? -14.533 1.756 2.059 1.00 74.00 213 CYS A CA 1
ATOM 1550 C C . CYS A 1 213 ? -14.410 2.391 3.451 1.00 74.00 213 CYS A C 1
ATOM 1552 O O . CYS A 1 213 ? -14.613 3.598 3.603 1.00 74.00 213 CYS A O 1
ATOM 1554 N N . VAL A 1 214 ? -14.057 1.589 4.455 1.00 73.12 214 VAL A N 1
ATOM 1555 C CA . VAL A 1 214 ? -13.782 2.058 5.816 1.00 73.12 214 VAL A CA 1
ATOM 1556 C C . VAL A 1 214 ? -12.295 2.325 5.896 1.00 73.12 214 VAL A C 1
ATOM 1558 O O . VAL A 1 214 ? -11.498 1.502 6.328 1.00 73.12 214 VAL A O 1
ATOM 1561 N N . GLN A 1 215 ? -11.906 3.481 5.380 1.00 78.56 215 GLN A N 1
ATOM 1562 C CA . GLN A 1 215 ? -10.536 3.953 5.490 1.00 78.56 215 GLN A CA 1
ATOM 1563 C C . GLN A 1 215 ? -10.472 5.032 6.552 1.00 78.56 215 GLN A C 1
ATOM 1565 O O . GLN A 1 215 ? -11.461 5.741 6.754 1.00 78.56 215 GLN A O 1
ATOM 1570 N N . PRO A 1 216 ? -9.301 5.253 7.166 1.00 68.69 216 PRO A N 1
ATOM 1571 C CA . PRO A 1 216 ? -9.111 6.393 8.043 1.00 68.69 216 PRO A CA 1
ATOM 1572 C C . PRO A 1 216 ? -9.510 7.736 7.402 1.00 68.69 216 PRO A C 1
ATOM 1574 O O . PRO A 1 216 ? -9.653 8.706 8.126 1.00 68.69 216 PRO A O 1
ATOM 1577 N N . CYS A 1 217 ? -9.714 7.852 6.078 1.00 68.88 217 CYS A N 1
ATOM 1578 C CA . CYS A 1 217 ? -10.139 9.080 5.369 1.00 68.88 217 CYS A CA 1
ATOM 1579 C C . CYS A 1 217 ? -9.295 10.328 5.707 1.00 68.88 217 CYS A C 1
ATOM 1581 O O . CYS A 1 217 ? -9.611 11.458 5.332 1.00 68.88 217 CYS A O 1
ATOM 1583 N N . LEU A 1 218 ? -8.170 10.114 6.382 1.00 70.69 218 LEU A N 1
ATOM 1584 C CA . LEU A 1 218 ? -7.155 11.072 6.740 1.00 70.69 218 LEU A CA 1
ATOM 1585 C C . LEU A 1 218 ? -6.191 11.134 5.560 1.00 70.69 218 LEU A C 1
ATOM 1587 O O . 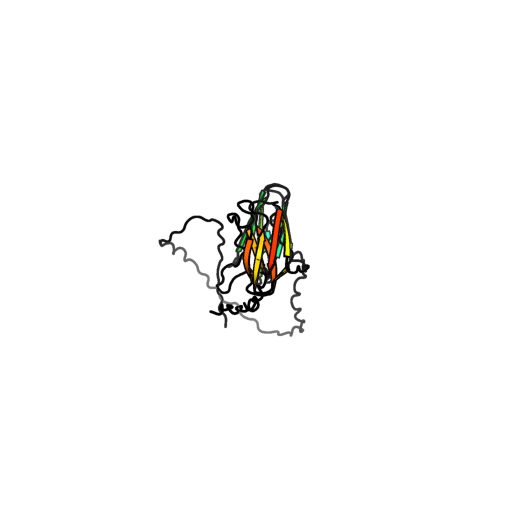LEU A 1 218 ? -5.065 10.657 5.629 1.00 70.69 218 LEU A O 1
ATOM 1591 N N . GLY A 1 219 ? -6.691 11.674 4.450 1.00 65.31 219 GLY A N 1
ATOM 1592 C CA . GLY A 1 219 ? -5.906 11.920 3.249 1.00 65.31 219 GLY A CA 1
ATOM 1593 C C . GLY A 1 219 ? -5.187 13.269 3.281 1.00 65.31 219 GLY A C 1
ATOM 1594 O O . GLY A 1 219 ? -5.189 13.991 4.287 1.00 65.31 219 GLY A O 1
ATOM 1595 N N . MET A 1 220 ? -4.628 13.612 2.123 1.00 64.56 220 MET A N 1
ATOM 1596 C CA . MET A 1 220 ? -3.768 14.775 1.868 1.00 64.56 220 MET A CA 1
ATOM 1597 C C . MET A 1 220 ? -4.398 16.141 2.175 1.00 64.56 220 MET A C 1
ATOM 1599 O O . MET A 1 220 ? -3.676 17.114 2.363 1.00 64.56 220 MET A O 1
ATOM 1603 N N . ASP A 1 221 ? -5.726 16.234 2.229 1.00 69.06 221 ASP A N 1
ATOM 1604 C CA . ASP A 1 221 ? -6.422 17.508 2.460 1.00 69.06 221 ASP A CA 1
ATOM 1605 C C . ASP A 1 221 ? -7.062 17.586 3.855 1.00 69.06 221 ASP A C 1
ATOM 1607 O O . ASP A 1 221 ? -7.640 18.606 4.231 1.00 69.06 221 ASP A O 1
ATOM 1611 N N . SER A 1 222 ? -6.955 16.521 4.657 1.00 78.19 222 SER A N 1
ATOM 1612 C CA . SER A 1 222 ? -7.499 16.522 6.013 1.00 78.19 222 SER A CA 1
ATOM 1613 C C . SER A 1 222 ? -6.572 17.289 6.961 1.00 78.19 222 SER A C 1
ATOM 1615 O O . SER A 1 222 ? -5.365 17.039 7.015 1.00 78.19 222 SER A O 1
ATOM 1617 N N . ALA A 1 223 ? -7.142 18.195 7.757 1.00 81.25 223 ALA A N 1
ATOM 1618 C CA . ALA A 1 223 ? -6.444 18.889 8.843 1.00 81.25 223 ALA A CA 1
ATOM 1619 C C . ALA A 1 223 ? -6.511 18.126 10.181 1.00 81.25 223 ALA A C 1
ATOM 1621 O O . ALA A 1 223 ? -5.868 18.518 11.152 1.00 81.25 223 ALA A O 1
ATOM 1622 N N . HIS A 1 224 ? -7.288 17.042 10.256 1.00 87.06 224 HIS A N 1
ATOM 1623 C CA . HIS A 1 224 ? -7.478 16.292 11.494 1.00 87.06 224 HIS A CA 1
ATOM 1624 C C . HIS A 1 224 ? -6.269 15.397 11.782 1.00 87.06 224 HIS A C 1
ATOM 1626 O O . HIS A 1 224 ? -5.772 14.704 10.894 1.00 87.06 224 HIS A O 1
ATOM 1632 N N . SER A 1 225 ? -5.787 15.398 13.023 1.00 88.69 225 SER A N 1
ATOM 1633 C CA . SER A 1 225 ? -4.703 14.513 13.470 1.00 88.69 225 SER A CA 1
ATOM 1634 C C . SER A 1 225 ? -5.201 13.133 13.898 1.00 88.69 225 SER A C 1
ATOM 1636 O O . SER A 1 225 ? -4.394 12.227 14.071 1.00 88.69 225 SER A O 1
ATOM 1638 N N . PHE A 1 226 ? -6.512 12.948 14.048 1.00 92.25 226 PHE A N 1
ATOM 1639 C CA . PHE A 1 226 ? -7.106 11.655 14.354 1.00 92.25 226 PHE A CA 1
ATOM 1640 C C . PHE A 1 226 ? -8.518 11.528 13.778 1.00 92.25 226 PHE A C 1
ATOM 1642 O O . PHE A 1 226 ? -9.159 12.526 13.445 1.00 92.25 226 PHE A O 1
ATOM 1649 N N . THR A 1 227 ? -8.992 10.291 13.692 1.00 91.00 227 THR A N 1
ATOM 1650 C CA . THR A 1 227 ? -10.385 9.932 13.423 1.00 91.00 227 THR A CA 1
ATOM 1651 C C . THR A 1 227 ? -10.756 8.689 14.227 1.00 91.00 227 THR A C 1
ATOM 1653 O O . THR A 1 227 ? -9.879 7.965 14.706 1.00 91.00 227 THR A O 1
ATOM 1656 N N . PHE A 1 228 ? -12.051 8.422 14.333 1.00 90.94 228 PHE A N 1
ATOM 1657 C CA . PHE A 1 228 ? -12.546 7.105 14.711 1.00 90.94 228 PHE A CA 1
ATOM 1658 C C . PHE A 1 228 ? -12.652 6.233 13.460 1.00 90.94 228 PHE A C 1
ATOM 1660 O O . PHE A 1 228 ? -13.001 6.729 12.385 1.00 90.94 228 PHE A O 1
ATOM 1667 N N . ILE A 1 229 ? -12.311 4.957 13.599 1.00 91.00 229 ILE A N 1
ATOM 1668 C CA . ILE A 1 229 ? -12.519 3.927 12.582 1.00 91.00 229 ILE A CA 1
ATOM 1669 C C . ILE A 1 229 ? -13.288 2.768 13.209 1.00 91.00 229 ILE A C 1
ATOM 1671 O O . ILE A 1 229 ? -13.010 2.369 14.340 1.00 91.00 229 ILE A O 1
ATOM 1675 N N . GLU A 1 230 ? -14.251 2.235 12.467 1.00 90.38 230 GLU A N 1
ATOM 1676 C CA . GLU A 1 230 ? -14.994 1.041 12.854 1.00 90.38 230 GLU A CA 1
ATOM 1677 C C . GLU A 1 230 ? -14.366 -0.175 12.173 1.00 90.38 230 GLU A C 1
ATOM 1679 O O . GLU A 1 230 ? -14.205 -0.213 10.956 1.00 90.38 230 GLU A O 1
ATOM 1684 N N . ILE A 1 231 ? -13.987 -1.169 12.963 1.00 92.12 231 ILE A N 1
ATOM 1685 C CA . ILE A 1 231 ? -13.493 -2.450 12.479 1.00 92.12 231 ILE A CA 1
ATOM 1686 C C . ILE A 1 231 ? -14.686 -3.411 12.454 1.00 92.12 231 ILE A C 1
ATOM 1688 O O . ILE A 1 231 ? -15.171 -3.791 13.521 1.00 92.12 231 ILE A O 1
ATOM 1692 N N . PRO A 1 232 ? -15.190 -3.794 11.267 1.00 89.31 232 PRO A N 1
ATOM 1693 C CA . PRO A 1 232 ? -16.391 -4.617 11.154 1.00 89.31 232 PRO A CA 1
ATOM 1694 C C . PRO A 1 232 ? -16.155 -6.080 11.552 1.00 89.31 232 PRO A C 1
ATOM 1696 O O . PRO A 1 232 ? -17.094 -6.756 11.968 1.00 89.31 232 PRO A O 1
ATOM 1699 N N . GLU A 1 233 ? -14.921 -6.580 11.430 1.00 90.50 233 GLU A N 1
ATOM 1700 C CA . GLU A 1 233 ? -14.577 -7.981 11.682 1.00 90.50 233 GLU A CA 1
ATOM 1701 C C . GLU A 1 233 ? -13.239 -8.102 12.424 1.00 90.50 233 GLU A C 1
ATOM 1703 O O . GLU A 1 233 ? -12.270 -7.423 12.089 1.00 90.50 233 GLU A O 1
ATOM 1708 N N . SER A 1 234 ? -13.159 -8.977 13.429 1.00 92.56 234 SER A N 1
ATOM 1709 C CA . SER A 1 234 ? -11.881 -9.294 14.074 1.00 92.56 234 SER A CA 1
ATOM 1710 C C . SER A 1 234 ? -10.957 -10.003 13.090 1.00 92.56 234 SER A C 1
ATOM 1712 O O . SER A 1 234 ? -11.363 -10.952 12.422 1.00 92.56 234 SER A O 1
ATOM 1714 N N . GLY A 1 235 ? -9.697 -9.594 13.021 1.00 92.19 235 GLY A N 1
ATOM 1715 C CA . GLY A 1 235 ? -8.764 -10.202 12.088 1.00 92.19 235 GLY A CA 1
ATOM 1716 C C . GLY A 1 235 ? -7.388 -9.568 12.084 1.00 92.19 235 GLY A C 1
ATOM 1717 O O . GLY A 1 235 ? -7.014 -8.783 12.956 1.00 92.19 235 GLY A O 1
ATOM 1718 N N . GLU A 1 236 ? -6.630 -9.946 11.065 1.00 92.38 236 GLU A N 1
ATOM 1719 C CA . GLU A 1 236 ? -5.283 -9.456 10.826 1.00 92.38 236 GLU A CA 1
ATOM 1720 C C . GLU A 1 236 ? -5.291 -8.390 9.741 1.00 92.38 236 GLU A C 1
ATOM 1722 O O . GLU A 1 236 ? -5.935 -8.543 8.700 1.00 92.38 236 GLU A O 1
ATOM 1727 N N . TYR A 1 237 ? -4.537 -7.326 9.983 1.00 93.44 237 TYR A N 1
ATOM 1728 C CA . TYR A 1 237 ? -4.523 -6.119 9.177 1.00 93.44 237 TYR A CA 1
ATOM 1729 C C . TYR A 1 237 ? -3.100 -5.632 8.945 1.00 93.44 237 TYR A C 1
ATOM 1731 O O . TYR A 1 237 ? -2.198 -5.902 9.734 1.00 93.44 237 TYR A O 1
ATOM 1739 N N . PHE A 1 238 ? -2.906 -4.859 7.885 1.00 93.81 238 PHE A N 1
ATOM 1740 C CA . PHE A 1 238 ? -1.715 -4.044 7.688 1.00 93.81 238 PHE A CA 1
ATOM 1741 C C . PHE A 1 238 ? -2.109 -2.655 7.188 1.00 93.81 238 PHE A C 1
ATOM 1743 O O . PHE A 1 238 ? -3.215 -2.431 6.689 1.00 93.81 238 PHE A O 1
ATOM 1750 N N . LEU A 1 239 ? -1.177 -1.719 7.314 1.00 93.69 239 LEU A N 1
ATOM 1751 C CA . LEU A 1 239 ? -1.305 -0.369 6.802 1.00 93.69 239 LEU A CA 1
ATOM 1752 C C . LEU A 1 239 ? -0.457 -0.221 5.539 1.00 93.69 239 LEU A C 1
ATOM 1754 O O . LEU A 1 239 ? 0.764 -0.392 5.585 1.00 93.69 239 LEU A O 1
ATOM 1758 N N . SER A 1 240 ? -1.098 0.111 4.423 1.00 93.12 240 SER A N 1
ATOM 1759 C CA . SER A 1 240 ? -0.420 0.615 3.230 1.00 93.12 240 SER A CA 1
ATOM 1760 C C . SER A 1 240 ? -0.444 2.141 3.236 1.00 93.12 240 SER A C 1
ATOM 1762 O O . SER A 1 240 ? -1.406 2.757 3.700 1.00 93.12 240 SER A O 1
ATOM 1764 N N . VAL A 1 241 ? 0.637 2.758 2.765 1.00 92.62 241 VAL A N 1
ATOM 1765 C CA . VAL A 1 241 ? 0.808 4.210 2.794 1.00 92.62 241 VAL A CA 1
ATOM 1766 C C . VAL A 1 241 ? 1.139 4.702 1.395 1.00 92.62 241 VAL A C 1
ATOM 1768 O O . VAL A 1 241 ? 2.059 4.206 0.753 1.00 92.62 241 VAL A O 1
ATOM 1771 N N . LEU A 1 242 ? 0.397 5.697 0.919 1.00 90.38 242 LEU A N 1
ATOM 1772 C CA . LEU A 1 242 ? 0.555 6.281 -0.410 1.00 90.38 242 LEU A CA 1
ATOM 1773 C C . LEU A 1 242 ? 0.804 7.793 -0.273 1.00 90.38 242 LEU A C 1
ATOM 1775 O O . LEU A 1 242 ? -0.140 8.581 -0.162 1.00 90.38 242 LEU A O 1
ATOM 1779 N N . PRO A 1 243 ? 2.076 8.227 -0.214 1.00 88.25 243 PRO A N 1
ATOM 1780 C CA . PRO A 1 243 ? 2.435 9.639 -0.111 1.00 88.25 243 PRO A CA 1
ATOM 1781 C C . PRO A 1 243 ? 2.423 10.335 -1.480 1.00 88.25 243 PRO A C 1
ATOM 1783 O O . PRO A 1 243 ? 2.559 9.696 -2.521 1.00 88.25 243 PRO A O 1
ATOM 1786 N N . ARG A 1 244 ? 2.379 11.675 -1.483 1.00 84.62 244 ARG A N 1
ATOM 1787 C CA . ARG A 1 244 ? 2.604 12.478 -2.704 1.00 84.62 244 ARG A CA 1
ATOM 1788 C C . ARG A 1 244 ? 4.012 12.309 -3.264 1.00 84.62 244 ARG A C 1
ATOM 1790 O O . ARG A 1 244 ? 4.196 12.340 -4.474 1.00 84.62 244 ARG A O 1
ATOM 1797 N N . SER A 1 245 ? 4.995 12.196 -2.378 1.00 89.56 245 SER A N 1
ATOM 1798 C CA . SER A 1 245 ? 6.394 12.025 -2.736 1.00 89.56 245 SER A CA 1
ATOM 1799 C C . SER A 1 245 ? 7.112 11.152 -1.716 1.00 89.56 245 SER A C 1
ATOM 1801 O O . SER A 1 245 ? 6.758 11.109 -0.539 1.00 89.56 245 SER A O 1
ATOM 1803 N N . SER A 1 246 ? 8.118 10.424 -2.183 1.00 91.44 246 SER A N 1
ATOM 1804 C CA . SER A 1 246 ? 8.942 9.528 -1.381 1.00 91.44 246 SER A CA 1
ATOM 1805 C C . SER A 1 246 ? 10.426 9.870 -1.539 1.00 91.44 246 SER A C 1
ATOM 1807 O O . SER A 1 246 ? 10.854 10.185 -2.651 1.00 91.44 246 SER A O 1
ATOM 1809 N N . PRO A 1 247 ? 11.232 9.768 -0.466 1.00 91.06 247 PRO A N 1
ATOM 1810 C CA . PRO A 1 247 ? 10.840 9.398 0.899 1.00 91.06 247 PRO A CA 1
ATOM 1811 C C . PRO A 1 247 ? 10.163 10.546 1.672 1.00 91.06 247 PRO A C 1
ATOM 1813 O O . PRO A 1 247 ? 10.616 11.687 1.628 1.00 91.06 247 PRO A O 1
ATOM 1816 N N . HIS A 1 248 ? 9.129 10.221 2.450 1.00 88.75 248 HIS A N 1
ATOM 1817 C CA . HIS A 1 248 ? 8.565 11.092 3.489 1.00 88.75 248 HIS A CA 1
ATOM 1818 C C . HIS A 1 248 ? 8.310 10.247 4.740 1.00 88.75 248 HIS A C 1
ATOM 1820 O O . HIS A 1 248 ? 7.621 9.233 4.610 1.00 88.75 248 HIS A O 1
ATOM 1826 N N . PRO A 1 249 ? 8.883 10.571 5.914 1.00 91.62 249 PRO A N 1
ATOM 1827 C CA . PRO A 1 249 ? 8.594 9.804 7.119 1.00 91.62 249 PRO A CA 1
ATOM 1828 C C . PRO A 1 249 ? 7.097 9.869 7.424 1.00 91.62 249 PRO A C 1
ATOM 1830 O O . PRO A 1 249 ? 6.436 10.814 7.035 1.00 91.62 249 PRO A O 1
ATOM 1833 N N . TRP A 1 250 ? 6.563 8.870 8.109 1.00 92.62 250 TRP A N 1
ATOM 1834 C CA . TRP A 1 250 ? 5.202 8.918 8.632 1.00 92.62 250 TRP A CA 1
ATOM 1835 C C . TRP A 1 250 ? 5.134 8.137 9.938 1.00 92.62 250 TRP A C 1
ATOM 1837 O O . TRP A 1 250 ? 5.909 7.206 10.168 1.00 92.62 250 TRP A O 1
ATOM 1847 N N . ASN A 1 251 ? 4.206 8.531 10.810 1.00 94.12 251 ASN A N 1
ATOM 1848 C CA . ASN A 1 251 ? 3.952 7.867 12.086 1.00 94.12 251 ASN A CA 1
ATOM 1849 C C . ASN A 1 251 ? 2.454 7.8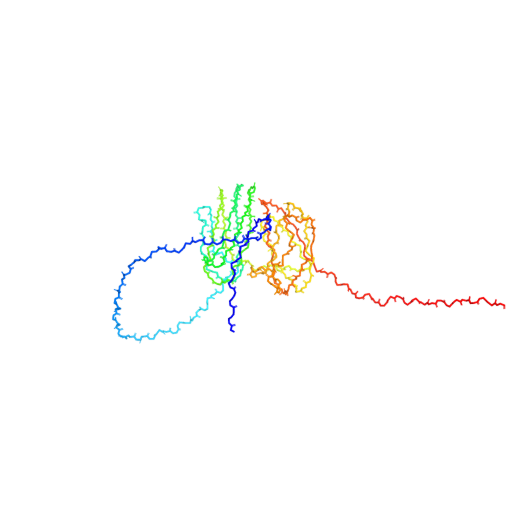66 12.378 1.00 94.12 251 ASN A C 1
ATOM 1851 O O . ASN A 1 251 ? 1.810 8.919 12.284 1.00 94.12 251 ASN A O 1
ATOM 1855 N N . VAL A 1 252 ? 1.924 6.708 12.767 1.00 94.38 252 VAL A N 1
ATOM 1856 C CA . VAL A 1 252 ? 0.525 6.542 13.160 1.00 94.38 252 VAL A CA 1
ATOM 1857 C C . VAL A 1 252 ? 0.382 5.660 14.396 1.00 94.38 252 VAL A C 1
ATOM 1859 O O . VAL A 1 252 ? 1.211 4.789 14.665 1.00 94.38 252 VAL A O 1
ATOM 1862 N N . THR A 1 253 ? -0.707 5.863 15.123 1.00 95.44 253 THR A N 1
ATOM 1863 C CA . THR A 1 253 ? -1.105 5.046 16.265 1.00 95.44 253 THR A CA 1
ATOM 1864 C C . THR A 1 253 ? -2.538 4.573 16.068 1.00 95.44 253 THR A C 1
ATOM 1866 O O . THR A 1 253 ? -3.403 5.359 15.685 1.00 95.44 253 THR A O 1
ATOM 1869 N N . ILE A 1 254 ? -2.793 3.302 16.368 1.00 94.94 254 ILE A N 1
ATOM 1870 C CA . ILE A 1 254 ? -4.138 2.728 16.445 1.00 94.94 254 ILE A CA 1
ATOM 1871 C C . ILE A 1 254 ? -4.364 2.262 17.881 1.00 94.94 254 ILE A C 1
ATOM 1873 O O . ILE A 1 254 ? -3.623 1.414 18.385 1.00 94.94 254 ILE A O 1
ATOM 1877 N N . SER A 1 255 ? -5.369 2.814 18.553 1.00 94.94 255 SER A N 1
ATOM 1878 C CA . SER A 1 255 ? -5.705 2.487 19.942 1.00 94.94 255 SER A CA 1
ATOM 1879 C C . SER A 1 255 ? -7.198 2.223 20.113 1.00 94.94 255 SER A C 1
ATOM 1881 O O . SER A 1 255 ? -8.026 2.801 19.416 1.00 94.94 255 SER A O 1
ATOM 1883 N N . ALA A 1 256 ? -7.553 1.332 21.040 1.00 91.50 256 ALA A N 1
ATOM 1884 C CA . ALA A 1 256 ? -8.953 1.080 21.367 1.00 91.50 256 ALA A CA 1
ATOM 1885 C C . ALA A 1 256 ? -9.598 2.329 21.990 1.00 91.50 256 ALA A C 1
ATOM 1887 O O . ALA A 1 256 ? -8.953 3.045 22.766 1.00 91.50 256 ALA A O 1
ATOM 1888 N N . VAL A 1 257 ? -10.876 2.572 21.689 1.00 88.38 257 VAL A N 1
ATOM 1889 C CA . VAL A 1 257 ? -11.650 3.611 22.379 1.00 88.38 257 VAL A CA 1
ATOM 1890 C C . VAL A 1 257 ? -11.826 3.210 23.853 1.00 88.38 257 VAL A C 1
ATOM 1892 O O . VAL A 1 257 ? -12.215 2.073 24.134 1.00 88.38 257 VAL A O 1
ATOM 1895 N N . PRO A 1 258 ? -11.544 4.099 24.825 1.00 81.06 258 PRO A N 1
ATOM 1896 C CA . PRO A 1 258 ? -11.741 3.785 26.235 1.00 81.06 258 PRO A CA 1
ATOM 1897 C C . PRO A 1 258 ? -13.206 3.448 26.535 1.00 81.06 258 PRO A C 1
ATOM 1899 O O . PRO A 1 258 ? -14.100 4.254 26.277 1.00 81.06 258 PRO A O 1
ATOM 1902 N N . VAL A 1 259 ? -13.455 2.287 27.145 1.00 75.31 259 VAL A N 1
ATOM 1903 C CA . VAL A 1 259 ? -14.790 1.944 27.649 1.00 75.31 259 VAL A CA 1
ATOM 1904 C C . VAL A 1 259 ? -15.082 2.813 28.870 1.00 75.31 259 VAL A C 1
ATOM 1906 O O . VAL A 1 259 ? -14.471 2.646 29.928 1.00 75.31 259 VAL A O 1
ATOM 1909 N N . ILE A 1 260 ? -16.027 3.745 28.742 1.00 71.12 260 ILE A N 1
ATOM 1910 C CA . ILE A 1 260 ? -16.537 4.502 29.887 1.00 71.12 260 ILE A CA 1
ATOM 1911 C C . ILE A 1 260 ? -17.410 3.548 30.701 1.00 71.12 260 ILE A C 1
ATOM 1913 O O . ILE A 1 260 ? -18.518 3.201 30.292 1.00 71.12 260 ILE A O 1
ATOM 1917 N N . LEU A 1 261 ? -16.909 3.102 31.855 1.00 73.25 261 LEU A N 1
ATOM 1918 C CA . LEU A 1 261 ? -17.729 2.340 32.793 1.00 73.25 261 LEU A CA 1
ATOM 1919 C C . LEU A 1 261 ? -18.902 3.217 33.255 1.00 73.25 261 LEU A C 1
ATOM 1921 O O . LEU A 1 261 ? -18.693 4.409 33.509 1.00 73.25 261 LEU A O 1
ATOM 1925 N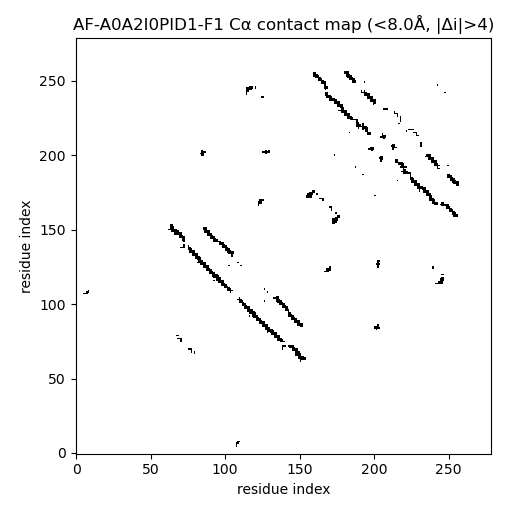 N . PRO A 1 262 ? -20.121 2.662 33.386 1.00 77.44 262 PRO A N 1
ATOM 1926 C CA . PRO A 1 262 ? -21.245 3.415 33.913 1.00 77.44 262 PRO A CA 1
ATOM 1927 C C . PRO A 1 262 ? -20.849 3.981 35.275 1.00 77.44 262 PRO A C 1
ATOM 1929 O O . PRO A 1 262 ? -20.504 3.237 36.196 1.00 77.44 262 PRO A O 1
ATOM 1932 N N . LEU A 1 263 ? -20.854 5.313 35.379 1.00 75.19 263 LEU A N 1
ATOM 1933 C CA . LEU A 1 263 ? -20.676 5.992 36.653 1.00 75.19 263 LEU A CA 1
ATOM 1934 C C . LEU A 1 263 ? -21.739 5.429 37.599 1.00 75.19 263 LEU A C 1
ATOM 1936 O O . LEU A 1 263 ? -22.929 5.440 37.277 1.00 75.19 263 LEU A O 1
ATOM 1940 N N . GLY A 1 264 ? -21.296 4.874 38.729 1.00 78.31 264 GLY A N 1
ATOM 1941 C CA . GLY A 1 264 ? -22.201 4.367 39.756 1.00 78.31 264 GLY A CA 1
ATOM 1942 C C . GLY A 1 264 ? -23.195 5.448 40.199 1.00 78.31 264 GLY A C 1
ATOM 1943 O O . GLY A 1 264 ? -22.986 6.631 39.905 1.00 78.31 264 GLY A O 1
ATOM 1944 N N . PRO A 1 265 ? -24.279 5.076 40.904 1.00 78.38 265 PRO A N 1
ATOM 1945 C CA . PRO A 1 265 ? -25.215 6.060 41.429 1.00 78.38 265 PRO A CA 1
ATOM 1946 C C . PRO A 1 265 ? -24.428 7.134 42.183 1.00 78.38 265 PRO A C 1
ATOM 1948 O O . PRO A 1 265 ? -23.604 6.816 43.045 1.00 78.38 265 PRO A O 1
ATOM 1951 N N . GLY A 1 266 ? -24.630 8.395 41.793 1.00 75.06 266 GLY A N 1
ATOM 1952 C CA . GLY A 1 266 ? -23.968 9.529 42.429 1.00 75.06 266 GLY A CA 1
ATOM 1953 C C . GLY A 1 266 ? -24.188 9.511 43.947 1.00 75.06 266 GLY A C 1
ATOM 1954 O O . GLY A 1 266 ? -25.138 8.882 44.424 1.00 75.06 266 GLY A O 1
ATOM 1955 N N . PRO A 1 267 ? -23.320 10.175 44.729 1.00 76.44 267 PRO A N 1
ATOM 1956 C CA . PRO A 1 267 ? -23.444 10.183 46.179 1.00 76.44 267 PRO A CA 1
ATOM 1957 C C . PRO A 1 267 ? -24.851 10.628 46.589 1.00 76.44 267 PRO A C 1
ATOM 1959 O O . PRO A 1 267 ? -25.356 11.648 46.115 1.00 76.44 267 PRO A O 1
ATOM 1962 N N . VAL A 1 268 ? -25.485 9.848 47.468 1.00 76.25 268 VAL A N 1
ATOM 1963 C CA . VAL A 1 268 ? -26.769 10.209 48.070 1.00 76.25 268 VAL A CA 1
ATOM 1964 C C . VAL A 1 268 ? -26.565 11.518 48.825 1.00 76.25 268 VAL A C 1
ATOM 1966 O O . VAL A 1 268 ? -25.863 11.557 49.836 1.00 76.25 268 VAL A O 1
ATOM 1969 N N . ILE A 1 269 ? -27.172 12.598 48.334 1.00 70.50 269 ILE A N 1
ATOM 1970 C CA . ILE A 1 269 ? -27.240 13.851 49.079 1.00 70.50 269 ILE A CA 1
ATOM 1971 C C . ILE A 1 269 ? -28.250 13.624 50.202 1.00 70.50 269 ILE A C 1
ATOM 1973 O O . ILE A 1 269 ? -29.461 13.657 49.983 1.00 70.50 269 ILE A O 1
ATOM 1977 N N . LEU A 1 270 ? -27.751 13.354 51.408 1.00 67.88 270 LEU A N 1
ATOM 1978 C CA . LEU A 1 270 ? -28.572 13.383 52.610 1.00 67.88 270 LEU A CA 1
ATOM 1979 C C . LEU A 1 270 ? -29.065 14.821 52.787 1.00 67.88 270 LEU A C 1
ATOM 1981 O O . LEU A 1 270 ? -28.275 15.726 53.053 1.00 67.88 270 LEU A O 1
ATOM 1985 N N . GLN A 1 271 ? -30.366 15.040 52.598 1.00 69.00 271 GLN A N 1
ATOM 1986 C CA . GLN A 1 271 ? -30.998 16.297 52.973 1.00 69.00 271 GLN A CA 1
ATOM 1987 C C . GLN A 1 271 ? -30.867 16.442 54.490 1.00 69.00 271 GLN A C 1
ATOM 1989 O O . GLN A 1 271 ? -31.549 15.754 55.248 1.00 69.00 271 GLN A O 1
ATOM 1994 N N . THR A 1 272 ? -29.957 17.305 54.939 1.00 69.81 272 THR A N 1
ATOM 1995 C CA . THR A 1 272 ? -29.874 17.698 56.345 1.00 69.81 272 THR A CA 1
ATOM 1996 C C . THR A 1 272 ? -31.222 18.311 56.733 1.00 69.81 272 THR A C 1
ATOM 1998 O O . THR A 1 272 ? -31.652 19.254 56.061 1.00 69.81 272 THR A O 1
ATOM 2001 N N . PRO A 1 273 ? -31.917 17.805 57.768 1.00 63.88 273 PRO A N 1
ATOM 2002 C CA . PRO A 1 273 ? -33.171 18.398 58.206 1.00 63.88 273 PRO A CA 1
ATOM 2003 C C . PRO A 1 273 ? -32.940 19.865 58.564 1.00 63.88 273 PRO A C 1
ATOM 2005 O O . PRO A 1 273 ? -32.033 20.188 59.335 1.00 63.88 273 PRO A O 1
ATOM 2008 N N . LEU A 1 274 ? -33.751 20.751 57.988 1.00 57.56 274 LEU A N 1
ATOM 2009 C CA . LEU A 1 274 ? -33.827 22.140 58.421 1.00 57.56 274 LEU A CA 1
ATOM 2010 C C . LEU A 1 274 ? -34.229 22.141 59.897 1.00 57.56 274 LEU A C 1
ATOM 2012 O O . LEU A 1 274 ? -35.334 21.727 60.244 1.00 57.56 274 LEU A O 1
ATOM 2016 N N . VAL A 1 275 ? -33.315 22.584 60.761 1.00 68.62 275 VAL A N 1
ATOM 2017 C CA . VAL A 1 275 ? -33.629 22.897 62.154 1.00 68.62 275 VAL A CA 1
ATOM 2018 C C . VAL A 1 275 ? -34.610 24.062 62.120 1.00 68.62 275 VAL A C 1
ATOM 2020 O O . VAL A 1 275 ? -34.242 25.192 61.799 1.00 68.62 275 VAL A O 1
ATOM 2023 N N . GLN A 1 276 ? -35.879 23.760 62.371 1.00 61.47 276 GLN A N 1
ATOM 2024 C CA . GLN A 1 276 ? -36.918 24.761 62.534 1.00 61.47 276 GLN A CA 1
ATOM 2025 C C . GLN A 1 276 ? -36.644 25.482 63.864 1.00 61.47 276 GLN A C 1
ATOM 2027 O O . GLN A 1 276 ? -36.513 24.804 64.882 1.00 61.47 276 GLN A O 1
ATOM 2032 N N . PRO A 1 277 ? -36.475 26.816 63.880 1.00 58.88 277 PRO A N 1
ATOM 2033 C CA . PRO A 1 277 ? -36.260 27.533 65.126 1.00 58.88 277 PRO A CA 1
ATOM 2034 C C . PRO A 1 277 ? -37.537 27.469 65.966 1.00 58.88 277 PRO A C 1
ATOM 2036 O O . PRO A 1 277 ? -38.615 27.833 65.488 1.00 58.88 277 PRO A O 1
ATOM 2039 N N . ASP A 1 278 ? -37.398 26.986 67.200 1.00 63.38 278 ASP A N 1
ATOM 2040 C CA . ASP A 1 278 ? -38.459 27.035 68.201 1.00 63.38 278 ASP A CA 1
ATOM 2041 C C . ASP A 1 278 ? -38.873 28.496 68.432 1.00 63.38 278 ASP A C 1
ATOM 2043 O O . ASP A 1 278 ? -38.030 29.396 68.513 1.00 63.38 278 ASP A O 1
ATOM 2047 N N . THR A 1 279 ? -40.188 28.713 68.475 1.00 64.44 279 THR A N 1
ATOM 2048 C CA . THR A 1 279 ? -40.835 30.009 68.748 1.00 64.44 279 THR A CA 1
ATOM 2049 C C . THR A 1 279 ? -41.203 30.120 70.214 1.00 64.44 279 THR A C 1
ATOM 2051 O O . THR A 1 279 ? -41.542 29.075 70.813 1.00 64.44 279 THR A O 1
#

Secondary structure (DSSP, 8-state):
--------------------------------------PPPPPPP---PPP------PPPPPPTT-EEEEEETTB-EEEEEE-SS-EEEEEEESSSEEEEEEEE-SSS-EEEEEEEE-SSEEEEEEE---SSEEEEEEEEESS-EEEEEEPPP-PPPB-SSEEEEEETTPPPPPEEE-SEEEEEEES--GGGPPEEEEEETTSPBPB-TTS-B------TT---SEEEEEE-S-EEEEEEEE-SSBS-EEEEEEEEPP--PPPPPPP--------PPP-